Protein AF-A0AAV8D0C8-F1 (afdb_monomer)

InterPro domains:
  IPR000719 Protein kinase domain [PS50011] (266-323)
  IPR001245 Serine-threonine/tyrosine-protein kinase, catalytic domain [PF07714] (269-322)
  IPR004146 DC1 [PF03107] (9-53)
  IPR004146 DC1 [PF03107] (63-105)
  IPR004146 DC1 [PF03107] (116-159)
  IPR011009 Protein kinase-like domain superfamily [SSF56112] (248-322)
  IPR017441 Protein kinase, ATP binding site [PS00107] (272-293)
  IPR046349 C1-like domain superfamily [SSF57889] (30-117)
  IPR046349 C1-like domain superfamily [SSF57889] (91-169)

pLDDT: mean 76.16, std 19.99, range [25.67, 97.69]

Secondary structure (DSSP, 8-state):
--SEEEETTEEEEEEEEEEEEEEEEE-TTT--EEEEEEEEETTTTEEE-GGGTT--SEEEETTEEEEEEEEE---SS-B-TTT-PBP-S-EEEETTTTEEE-TGGGGS-SEEEETTEEEEEEEEEE-S----TTT----S--EEEEESSSS-EEEGGGSS-SS-------------------------SHHHHHHHHHHHHHHHHHHHHHHHHHHHHHHHHHHHHHHHHHHHHHHHHHHHTTS------------HHHHHHHTTTT-GGGEEEEETTEEEEEEEETTEEEEEEEEPTTSTTHHHHHHHHHHHHTT---TTS--

Mean predicted aligned error: 19.67 Å

Nearest PDB structures (foldseek):
  6bfn-assembly1_A  TM=8.913E-01  e=1.606E-03  Homo sapiens
  6bfn-assembly2_B  TM=9.177E-01  e=2.123E-03  Homo sapiens
  6ruu-assembly1_A  TM=7.903E-01  e=3.079E-02  Homo sapiens
  6j5w-assembly1_B  TM=7.691E-01  e=7.104E-02  Arabidopsis thaliana
  6j5u-assembly1_B  TM=6.180E-01  e=9.924E-02  Arabidopsis thaliana

Foldseek 3Di:
DDQWAQAPVHNPDIWGWFFDPVQWDAAQAQRDIDGTIWTADPVVRHTHHPVRRPQHQWDQAPQHNPDIWGKDFDPPDDAALAQRHDGDTIWTADPVVRHTHRSVSRVDDQWDAAPVHNPFIWGWDFDPDQQAPQPRDRDPGRIWTHGPVDRHTHRPVRRDDDDDDDPPPPPPDDDDDDDDDDDDDDDDPVVVVVVVVVVVVVVVVVVVVVVVVVVVVVVVVVVVVVVVVVVVVVVVVVVVVVDDDDDDPDDDDDDPVQVCQFQVNVDPVQFPDDDLFFTWGFGQHPNDTDIDTDGDPPSPQNPVVVVVVCVVVVPDDDPPDDD

Sequence (323 aa):
MATSVTHCSHPTHELVWTNSPSGRYICDLCKTRGSGLHYRCHACDFDLHEHCAEFPEKISFFAHPWHDLHLKPDAGNLSCDLCMEPVKGFYYRCVPCNFDVHPHCTKIKQIVRTELHLEHSLCLLPSINNKCSACELFNGQFWLYRCGMCKVKLHIKCVGNIMPMEHSHDNITSSTNNNRSNHGRGVTGARVQEERDNAVKGVVLEEIKIIQGQLELLQKENKKLQDERDNAVKEAKGLLGSASRQSHVAFSEFLLLELQQATENFSNSHKIGEGGFGSVFKGFLHNTMVAIKILHPESLQGKQEFEQEVTILSRMRHQTLLN

Radius of gyration: 29.89 Å; Cα contacts (8 Å, |Δi|>4): 381; chains: 1; bounding box: 77×84×68 Å

Structure (mmCIF, N/CA/C/O backbone):
data_AF-A0AAV8D0C8-F1
#
_entry.id   AF-A0AAV8D0C8-F1
#
loop_
_atom_site.group_PDB
_atom_site.id
_atom_site.type_symbol
_atom_site.label_atom_id
_atom_site.label_alt_id
_atom_site.label_comp_id
_atom_site.label_asym_id
_atom_site.label_entity_id
_atom_site.label_seq_id
_atom_site.pdbx_PDB_ins_code
_atom_site.Cartn_x
_atom_site.Cartn_y
_atom_site.Cartn_z
_atom_site.occupancy
_atom_site.B_iso_or_equiv
_atom_site.auth_seq_id
_atom_site.auth_comp_id
_atom_site.auth_asym_id
_atom_site.auth_atom_id
_atom_site.pdbx_PDB_model_num
ATOM 1 N N . MET A 1 1 ? 17.937 -19.387 -12.806 1.00 55.06 1 MET A N 1
ATOM 2 C CA . MET A 1 1 ? 17.347 -18.035 -12.711 1.00 55.06 1 MET A CA 1
ATOM 3 C C . MET A 1 1 ? 16.901 -17.635 -14.104 1.00 55.06 1 MET A C 1
ATOM 5 O O . MET A 1 1 ? 17.581 -18.023 -15.049 1.00 55.06 1 MET A O 1
ATOM 9 N N . ALA A 1 2 ? 15.750 -16.976 -14.239 1.00 68.94 2 ALA A N 1
ATOM 10 C CA . ALA A 1 2 ? 15.266 -16.533 -15.543 1.00 68.94 2 ALA A CA 1
ATOM 11 C C . ALA A 1 2 ? 16.240 -15.494 -16.120 1.00 68.94 2 ALA A C 1
ATOM 13 O O . ALA A 1 2 ? 16.675 -14.594 -15.409 1.00 68.94 2 ALA A O 1
ATOM 14 N N . THR A 1 3 ? 16.626 -15.650 -17.383 1.00 87.94 3 THR A N 1
ATOM 15 C CA . THR A 1 3 ? 17.527 -14.714 -18.077 1.00 87.94 3 THR A CA 1
ATOM 16 C C . THR A 1 3 ? 16.774 -13.526 -18.670 1.00 87.94 3 THR A C 1
ATOM 18 O O . THR A 1 3 ? 17.395 -12.586 -19.165 1.00 87.94 3 THR A O 1
ATOM 21 N N . SER A 1 4 ? 15.445 -13.559 -18.618 1.00 92.81 4 SER A N 1
ATOM 22 C CA . SER A 1 4 ? 14.559 -12.546 -19.169 1.00 92.81 4 SER A CA 1
ATOM 23 C C . SER A 1 4 ? 13.174 -12.586 -18.510 1.00 92.81 4 SER A C 1
ATOM 25 O O . SER A 1 4 ? 12.807 -13.579 -17.875 1.00 92.81 4 SER A O 1
ATOM 27 N N . VAL A 1 5 ? 12.419 -11.488 -18.613 1.00 95.50 5 VAL A N 1
ATOM 28 C CA . VAL A 1 5 ? 11.073 -11.344 -18.038 1.00 95.50 5 VAL A CA 1
ATOM 29 C C . VAL A 1 5 ? 10.204 -10.413 -18.884 1.00 95.50 5 VAL A C 1
ATOM 31 O O . VAL A 1 5 ? 10.671 -9.395 -19.387 1.00 95.50 5 VAL A O 1
ATOM 34 N N . THR A 1 6 ? 8.914 -10.725 -19.010 1.00 94.31 6 THR A N 1
ATOM 35 C CA . THR A 1 6 ? 7.903 -9.770 -19.493 1.00 94.31 6 THR A CA 1
ATOM 36 C C . THR A 1 6 ? 7.193 -9.170 -18.286 1.00 94.31 6 THR A C 1
ATOM 38 O O . THR A 1 6 ? 6.723 -9.911 -17.424 1.00 94.31 6 THR A O 1
ATOM 41 N N . HIS A 1 7 ? 7.118 -7.841 -18.204 1.00 95.38 7 HIS A N 1
ATOM 42 C CA . HIS A 1 7 ? 6.581 -7.147 -17.034 1.00 95.38 7 HIS A CA 1
ATOM 43 C C . HIS A 1 7 ? 5.355 -6.295 -17.393 1.00 95.38 7 HIS A C 1
ATOM 45 O O . HIS A 1 7 ? 5.315 -5.674 -18.450 1.00 95.38 7 HIS A O 1
ATOM 51 N N . CYS A 1 8 ? 4.361 -6.212 -16.502 1.00 94.00 8 CYS A N 1
ATOM 52 C CA . CYS A 1 8 ? 3.101 -5.498 -16.765 1.00 94.00 8 CYS A CA 1
ATOM 53 C C . CYS A 1 8 ? 3.276 -3.986 -17.011 1.00 94.00 8 CYS A C 1
ATOM 55 O O . CYS A 1 8 ? 2.489 -3.379 -17.729 1.00 94.00 8 CYS A O 1
ATOM 57 N N . SER A 1 9 ? 4.338 -3.380 -16.470 1.00 93.81 9 SER A N 1
ATOM 58 C CA . SER A 1 9 ? 4.698 -1.980 -16.742 1.00 93.81 9 SER A CA 1
ATOM 59 C C . SER A 1 9 ? 5.338 -1.764 -18.118 1.00 93.81 9 SER A C 1
ATOM 61 O O . SER A 1 9 ? 5.504 -0.622 -18.537 1.00 93.81 9 SER A O 1
ATOM 63 N N . HIS A 1 10 ? 5.763 -2.840 -18.782 1.00 94.62 10 HIS A N 1
ATOM 64 C CA . HIS A 1 10 ? 6.419 -2.822 -20.085 1.00 94.62 10 HIS A CA 1
ATOM 65 C C . HIS A 1 10 ? 6.058 -4.095 -20.881 1.00 94.62 10 HIS A C 1
ATOM 67 O O . HIS A 1 10 ? 6.906 -4.961 -21.088 1.00 94.62 10 HIS A O 1
ATOM 73 N N . PRO A 1 11 ? 4.786 -4.254 -21.298 1.00 93.88 11 PRO A N 1
ATOM 74 C CA . PRO A 1 11 ? 4.281 -5.528 -21.817 1.00 93.88 11 PRO A CA 1
ATOM 75 C C . PRO A 1 11 ? 4.695 -5.815 -23.267 1.00 93.88 11 PRO A C 1
ATOM 77 O O . PRO A 1 11 ? 4.529 -6.934 -23.741 1.00 93.88 11 PRO A O 1
ATOM 80 N N . THR A 1 12 ? 5.188 -4.810 -23.998 1.00 95.00 12 THR A N 1
ATOM 81 C CA . THR A 1 12 ? 5.479 -4.918 -25.437 1.00 95.00 12 THR A CA 1
ATOM 82 C C . THR A 1 12 ? 6.809 -5.594 -25.735 1.00 95.00 12 THR A C 1
ATOM 84 O O . THR A 1 12 ? 6.977 -6.135 -26.825 1.00 95.00 12 THR A O 1
ATOM 87 N N . HIS A 1 13 ? 7.758 -5.544 -24.799 1.00 93.81 13 HIS A N 1
ATOM 88 C CA . HIS A 1 13 ? 9.080 -6.125 -24.976 1.00 93.81 13 HIS A CA 1
ATOM 89 C C . HIS A 1 13 ? 9.505 -6.895 -23.738 1.00 93.81 13 HIS A C 1
ATOM 91 O O . HIS A 1 13 ? 9.225 -6.518 -22.602 1.00 93.81 13 HIS A O 1
ATOM 97 N N . GLU A 1 14 ? 10.253 -7.956 -23.990 1.00 95.31 14 GLU A N 1
ATOM 98 C CA . GLU A 1 14 ? 10.911 -8.724 -22.956 1.00 95.31 14 GLU A CA 1
ATOM 99 C C . GLU A 1 14 ? 12.148 -7.970 -22.439 1.00 95.31 14 GLU A C 1
ATOM 101 O O . GLU A 1 14 ? 12.958 -7.453 -23.215 1.00 95.31 14 GLU A O 1
ATOM 106 N N . LEU A 1 15 ? 12.298 -7.892 -21.117 1.00 96.69 15 LEU A N 1
ATOM 107 C CA . LEU A 1 15 ? 13.476 -7.331 -20.474 1.00 96.69 15 LEU A CA 1
ATOM 108 C C . LEU A 1 15 ? 14.498 -8.441 -20.244 1.00 96.69 15 LEU A C 1
ATOM 110 O O . LEU A 1 15 ? 14.167 -9.497 -19.708 1.00 96.69 15 LEU A O 1
ATOM 114 N N . VAL A 1 16 ? 15.753 -8.184 -20.592 1.00 96.56 16 VAL A N 1
ATOM 115 C CA . VAL A 1 16 ? 16.846 -9.154 -20.464 1.00 96.56 16 VAL A CA 1
ATOM 116 C C . VAL A 1 16 ? 17.666 -8.837 -19.221 1.00 96.56 16 VAL A C 1
ATOM 118 O O . VAL A 1 16 ? 17.938 -7.672 -18.930 1.00 96.56 16 VAL A O 1
ATOM 121 N N . TRP A 1 17 ? 18.076 -9.870 -18.490 1.00 96.62 17 TRP A N 1
ATOM 122 C CA . TRP A 1 17 ? 18.990 -9.734 -17.362 1.00 96.62 17 TRP A CA 1
ATOM 123 C C . TRP A 1 17 ? 20.376 -9.296 -17.848 1.00 96.62 17 TRP A C 1
ATOM 125 O O . TRP A 1 17 ? 21.019 -9.993 -18.634 1.00 96.62 17 TRP A O 1
ATOM 135 N N . THR A 1 18 ? 20.843 -8.137 -17.395 1.00 93.88 18 THR A N 1
ATOM 136 C CA . THR A 1 18 ? 22.095 -7.520 -17.843 1.00 93.88 18 THR A CA 1
ATOM 137 C C . THR A 1 18 ? 22.845 -6.857 -16.691 1.00 93.88 18 THR A C 1
ATOM 139 O O . THR A 1 18 ? 22.319 -6.701 -15.591 1.00 93.88 18 THR A O 1
ATOM 142 N N . ASN A 1 19 ? 24.089 -6.450 -16.942 1.00 92.81 19 ASN A N 1
ATOM 143 C CA . ASN A 1 19 ? 24.909 -5.678 -16.015 1.00 92.81 19 ASN A CA 1
ATOM 144 C C . ASN A 1 19 ? 25.194 -4.292 -16.603 1.00 92.81 19 ASN A C 1
ATOM 146 O O . ASN A 1 19 ? 25.674 -4.190 -17.733 1.00 92.81 19 ASN A O 1
ATOM 150 N N . SER A 1 20 ? 24.928 -3.227 -15.844 1.00 82.62 20 SER A N 1
ATOM 151 C CA . SER A 1 20 ? 25.195 -1.863 -16.316 1.00 82.62 20 SER A CA 1
ATOM 152 C C . SER A 1 20 ? 26.709 -1.614 -16.428 1.00 82.62 20 SER A C 1
ATOM 154 O O . SER A 1 20 ? 27.411 -1.779 -15.426 1.00 82.62 20 SER A O 1
ATOM 156 N N . PRO A 1 21 ? 27.237 -1.145 -17.578 1.00 79.44 21 PRO A N 1
ATOM 157 C CA . PRO A 1 21 ? 28.663 -0.834 -17.731 1.00 79.44 21 PRO A CA 1
ATOM 158 C C . PRO A 1 21 ? 29.157 0.252 -16.767 1.00 79.44 21 PRO A C 1
ATOM 160 O O . PRO A 1 21 ? 30.306 0.235 -16.339 1.00 79.44 21 PRO A O 1
ATOM 163 N N . SER A 1 22 ? 28.281 1.193 -16.398 1.00 81.88 22 SER A N 1
ATOM 164 C CA . SER A 1 22 ? 28.572 2.257 -15.427 1.00 81.88 22 SER A CA 1
ATOM 165 C C . SER A 1 22 ? 28.446 1.788 -13.970 1.00 81.88 22 SER A C 1
ATOM 167 O O . SER A 1 22 ? 28.685 2.558 -13.037 1.00 81.88 22 SER A O 1
ATOM 169 N N . GLY A 1 23 ? 27.998 0.545 -13.759 1.00 85.75 23 GLY A N 1
ATOM 170 C CA . GLY A 1 23 ? 27.673 -0.029 -12.459 1.00 85.75 23 GLY A CA 1
ATOM 171 C C . GLY A 1 23 ? 26.429 0.566 -11.796 1.00 85.75 23 GLY A C 1
ATOM 172 O O . GLY A 1 23 ? 26.104 0.159 -10.682 1.00 85.75 23 GLY A O 1
ATOM 173 N N . ARG A 1 24 ? 25.732 1.521 -12.430 1.00 93.12 24 ARG A N 1
ATOM 174 C CA . ARG A 1 24 ? 24.592 2.267 -11.866 1.00 93.12 24 ARG A CA 1
ATOM 175 C C . ARG A 1 24 ? 23.469 2.401 -12.905 1.00 93.12 24 ARG A C 1
ATOM 177 O O . ARG A 1 24 ? 23.742 2.534 -14.094 1.00 93.12 24 ARG A O 1
ATOM 184 N N . TYR A 1 25 ? 22.221 2.386 -12.451 1.00 94.62 25 TYR A N 1
ATOM 185 C CA . TYR A 1 25 ? 21.022 2.628 -13.272 1.00 94.62 25 TYR A CA 1
ATOM 186 C C . TYR A 1 25 ? 19.905 3.232 -12.407 1.00 94.62 25 TYR A C 1
ATOM 188 O O . TYR A 1 25 ? 20.034 3.288 -11.178 1.00 94.62 25 TYR A O 1
ATOM 196 N N . ILE A 1 26 ? 18.825 3.703 -13.030 1.00 95.94 26 ILE A N 1
ATOM 197 C CA . ILE A 1 26 ? 17.605 4.141 -12.340 1.00 95.94 26 ILE A CA 1
ATOM 198 C C . ILE A 1 26 ? 16.489 3.189 -12.743 1.00 95.94 26 ILE A C 1
ATOM 200 O O . ILE A 1 26 ? 16.252 3.000 -13.924 1.00 95.94 26 ILE A O 1
ATOM 204 N N . CYS A 1 27 ? 15.808 2.593 -11.771 1.00 96.62 27 CYS A N 1
ATOM 205 C CA . CYS A 1 27 ? 14.679 1.720 -12.065 1.00 96.62 27 CYS A CA 1
ATOM 206 C C . CYS A 1 27 ? 13.462 2.536 -12.496 1.00 96.62 27 CYS A C 1
ATOM 208 O O . CYS A 1 27 ? 13.049 3.457 -11.791 1.00 96.62 27 CYS A O 1
ATOM 210 N N . ASP A 1 28 ? 12.829 2.162 -13.599 1.00 96.19 28 ASP A N 1
ATOM 211 C CA . ASP A 1 28 ? 11.663 2.856 -14.127 1.00 96.19 28 ASP A CA 1
ATOM 212 C C . ASP A 1 28 ? 10.387 2.627 -13.329 1.00 96.19 28 ASP A C 1
ATOM 214 O O . ASP A 1 28 ? 9.495 3.477 -13.355 1.00 96.19 28 ASP A O 1
ATOM 218 N N . LEU A 1 29 ? 10.317 1.532 -12.571 1.00 95.81 29 LEU A N 1
ATOM 219 C CA . LEU A 1 29 ? 9.165 1.228 -11.731 1.00 95.81 29 LEU A CA 1
ATOM 220 C C . LEU A 1 29 ? 9.132 2.085 -10.467 1.00 95.81 29 LEU A C 1
ATOM 222 O O . LEU A 1 29 ? 8.130 2.738 -10.212 1.00 95.81 29 LEU A O 1
ATOM 226 N N . CYS A 1 30 ? 10.212 2.113 -9.685 1.00 94.81 30 CYS A N 1
ATOM 227 C CA . CYS A 1 30 ? 10.239 2.811 -8.389 1.00 94.81 30 CYS A CA 1
ATOM 228 C C . CYS A 1 30 ? 11.065 4.104 -8.378 1.00 94.81 30 CYS A C 1
ATOM 230 O O . CYS A 1 30 ? 11.142 4.769 -7.346 1.00 94.81 30 CYS A O 1
ATOM 232 N N . LYS A 1 31 ? 11.725 4.446 -9.493 1.00 94.75 31 LYS A N 1
ATOM 233 C CA . LYS A 1 31 ? 12.553 5.654 -9.672 1.00 94.75 31 LYS A CA 1
ATOM 234 C C . LYS A 1 31 ? 13.673 5.815 -8.641 1.00 94.75 31 LYS A C 1
ATOM 236 O O . LYS A 1 31 ? 14.168 6.919 -8.416 1.00 94.75 31 LYS A O 1
ATOM 241 N N . THR A 1 32 ? 14.115 4.712 -8.038 1.00 94.38 32 THR A N 1
ATOM 242 C CA . THR A 1 32 ? 15.287 4.682 -7.160 1.00 94.38 32 THR A CA 1
ATOM 243 C C . THR A 1 32 ? 16.510 4.154 -7.903 1.00 94.38 32 THR A C 1
ATOM 245 O O . THR A 1 32 ? 16.413 3.468 -8.926 1.00 94.38 32 THR A O 1
ATOM 248 N N . ARG A 1 33 ? 17.690 4.504 -7.385 1.00 95.94 33 ARG A N 1
ATOM 249 C CA . ARG A 1 33 ? 18.971 4.081 -7.946 1.00 95.94 33 ARG A CA 1
ATOM 250 C C . ARG A 1 33 ? 19.193 2.589 -7.707 1.00 95.94 33 ARG A C 1
ATOM 252 O O . ARG A 1 33 ? 19.000 2.105 -6.597 1.00 95.94 33 ARG A O 1
ATOM 259 N N . GLY A 1 34 ? 19.623 1.877 -8.739 1.00 93.81 34 GLY A N 1
ATOM 260 C CA . GLY A 1 34 ? 20.146 0.518 -8.652 1.00 93.81 34 GLY A CA 1
ATOM 261 C C . GLY A 1 34 ? 21.633 0.459 -8.993 1.00 93.81 34 GLY A C 1
ATOM 262 O O . GLY A 1 34 ? 22.216 1.425 -9.505 1.00 93.81 34 GLY A O 1
ATOM 263 N N . SER A 1 35 ? 22.248 -0.683 -8.705 1.00 92.94 35 SER A N 1
ATOM 264 C CA . SER A 1 35 ? 23.640 -0.970 -9.042 1.00 92.94 35 SER A CA 1
ATOM 265 C C . SER A 1 35 ? 23.795 -2.352 -9.670 1.00 92.94 35 SER A C 1
ATOM 267 O O . SER A 1 35 ? 23.095 -3.295 -9.312 1.00 92.94 35 SER A O 1
ATOM 269 N N . GLY A 1 36 ? 24.728 -2.462 -10.615 1.00 92.19 36 GLY A N 1
ATOM 270 C CA . GLY A 1 36 ? 25.102 -3.724 -11.249 1.00 92.19 36 GLY A CA 1
ATOM 271 C C . GLY A 1 36 ? 23.985 -4.385 -12.065 1.00 92.19 36 GLY A C 1
ATOM 272 O O . GLY A 1 36 ? 23.548 -3.848 -13.091 1.00 92.19 36 GLY A O 1
ATOM 273 N N . LEU A 1 37 ? 23.579 -5.579 -11.623 1.00 94.75 37 LEU A N 1
ATOM 274 C CA . LEU A 1 37 ? 22.662 -6.466 -12.335 1.00 94.75 37 LEU A CA 1
ATOM 275 C C . LEU A 1 37 ? 21.202 -6.001 -12.245 1.00 94.75 37 LEU A C 1
ATOM 277 O O . LEU A 1 37 ? 20.740 -5.559 -11.190 1.00 94.75 37 LEU A O 1
ATOM 281 N N . HIS A 1 38 ? 20.492 -6.085 -13.368 1.00 96.25 38 HIS A N 1
ATOM 282 C CA . HIS A 1 38 ? 19.109 -5.631 -13.509 1.00 96.25 38 HIS A CA 1
ATOM 283 C C . HIS A 1 38 ? 18.454 -6.185 -14.772 1.00 96.25 38 HIS A C 1
ATOM 285 O O . HIS A 1 38 ? 19.127 -6.730 -15.646 1.00 96.25 38 HIS A O 1
ATOM 291 N N . TYR A 1 39 ? 17.140 -6.015 -14.888 1.00 97.12 39 TYR A N 1
ATOM 292 C CA . TYR A 1 39 ? 16.418 -6.283 -16.126 1.00 97.12 39 TYR A CA 1
ATOM 293 C C . TYR A 1 39 ? 16.388 -5.028 -16.991 1.00 97.12 39 TYR A C 1
ATOM 295 O O . TYR A 1 39 ? 16.025 -3.962 -16.502 1.00 97.12 39 TYR A O 1
ATOM 303 N N . ARG A 1 40 ? 16.729 -5.161 -18.274 1.00 96.19 40 ARG A N 1
ATOM 304 C CA . ARG A 1 40 ? 16.776 -4.046 -19.224 1.00 96.19 40 ARG A CA 1
ATOM 305 C C . ARG A 1 40 ? 16.107 -4.387 -20.543 1.00 96.19 40 ARG A C 1
ATOM 307 O O . ARG A 1 40 ? 16.412 -5.406 -21.167 1.00 96.19 40 ARG A O 1
ATOM 314 N N . CYS A 1 41 ? 15.263 -3.483 -21.017 1.00 96.69 41 CYS A N 1
ATOM 315 C CA . CYS A 1 41 ? 14.841 -3.435 -22.409 1.00 96.69 41 CYS A CA 1
ATOM 316 C C . CYS A 1 41 ? 15.748 -2.466 -23.176 1.00 96.69 41 CYS A C 1
ATOM 318 O O . CYS A 1 41 ? 15.700 -1.255 -22.971 1.00 96.69 41 CYS A O 1
ATOM 320 N N . HIS A 1 42 ? 16.562 -2.991 -24.093 1.00 92.69 42 HIS A N 1
ATOM 321 C CA . HIS A 1 42 ? 17.483 -2.173 -24.890 1.00 92.69 42 HIS A CA 1
ATOM 322 C C . HIS A 1 42 ? 16.761 -1.308 -25.934 1.00 92.69 42 HIS A C 1
ATOM 324 O O . HIS A 1 42 ? 17.267 -0.251 -26.294 1.00 92.69 42 HIS A O 1
ATOM 330 N N . ALA A 1 43 ? 15.586 -1.737 -26.407 1.00 94.69 43 ALA A N 1
ATOM 331 C CA . ALA A 1 43 ? 14.815 -1.012 -27.416 1.00 94.69 43 ALA A CA 1
ATOM 332 C C . ALA A 1 43 ? 14.137 0.251 -26.860 1.00 94.69 43 ALA A C 1
ATOM 334 O O . ALA A 1 43 ? 13.969 1.226 -27.586 1.00 94.69 43 ALA A O 1
ATOM 335 N N . CYS A 1 44 ? 13.747 0.231 -25.582 1.00 95.56 44 CYS A N 1
ATOM 336 C CA . CYS A 1 44 ? 12.995 1.315 -24.949 1.00 95.56 44 CYS A CA 1
ATOM 337 C C . CYS A 1 44 ? 13.769 2.063 -23.863 1.00 95.56 44 CYS A C 1
ATOM 339 O O . CYS A 1 44 ? 13.201 2.981 -23.284 1.00 95.56 44 CYS A O 1
ATOM 341 N N . ASP A 1 45 ? 15.019 1.668 -23.591 1.00 93.88 45 ASP A N 1
ATOM 342 C CA . ASP A 1 45 ? 15.823 2.182 -22.474 1.00 93.88 45 ASP A CA 1
ATOM 343 C C . ASP A 1 45 ? 15.059 2.104 -21.142 1.00 93.88 45 ASP A C 1
ATOM 345 O O . ASP A 1 45 ? 14.884 3.095 -20.443 1.00 93.88 45 ASP A O 1
ATOM 349 N N . PHE A 1 46 ? 14.524 0.912 -20.851 1.00 95.62 46 PHE A N 1
ATOM 350 C CA . PHE A 1 46 ? 13.677 0.669 -19.684 1.00 95.62 46 PHE A CA 1
ATOM 351 C C . PHE A 1 46 ? 14.355 -0.318 -18.737 1.00 95.62 46 PHE A C 1
ATOM 353 O O . PHE A 1 46 ? 14.593 -1.469 -19.121 1.00 95.62 46 PHE A O 1
ATOM 360 N N . ASP A 1 47 ? 14.630 0.114 -17.509 1.00 96.56 47 ASP A N 1
ATOM 361 C CA . ASP A 1 47 ? 15.377 -0.652 -16.512 1.00 96.56 47 ASP A CA 1
ATOM 362 C C . ASP A 1 47 ? 14.505 -1.004 -15.299 1.00 96.56 47 ASP A C 1
ATOM 364 O O . ASP A 1 47 ? 13.788 -0.166 -14.754 1.00 96.56 47 ASP A O 1
ATOM 368 N N . LEU A 1 48 ? 14.606 -2.236 -14.800 1.00 96.81 48 LEU A N 1
ATOM 369 C CA . LEU A 1 48 ? 13.944 -2.686 -13.575 1.00 96.81 48 LEU A CA 1
ATOM 370 C C . LEU A 1 48 ? 14.934 -3.351 -12.625 1.00 96.81 48 LEU A C 1
ATOM 372 O O . LEU A 1 48 ? 15.716 -4.213 -13.026 1.00 96.81 48 LEU A O 1
ATOM 376 N N . HIS A 1 49 ? 14.828 -3.030 -11.330 1.00 96.69 49 HIS A N 1
ATOM 377 C CA . HIS A 1 49 ? 15.422 -3.886 -10.299 1.00 96.69 49 HIS A CA 1
ATOM 378 C C . HIS A 1 49 ? 14.851 -5.300 -10.390 1.00 96.69 49 HIS A C 1
ATOM 380 O O . HIS A 1 49 ? 13.684 -5.476 -10.742 1.00 96.69 49 HIS A O 1
ATOM 386 N N . GLU A 1 50 ? 15.633 -6.285 -9.949 1.00 95.06 50 GLU A N 1
ATOM 387 C CA . GLU A 1 50 ? 15.184 -7.676 -9.824 1.00 95.06 50 GLU A CA 1
ATOM 388 C C . GLU A 1 50 ? 13.865 -7.779 -9.044 1.00 95.06 50 GLU A C 1
ATOM 390 O O . GLU A 1 50 ? 12.867 -8.256 -9.572 1.00 95.06 50 GLU A O 1
ATOM 395 N N . HIS A 1 51 ? 13.810 -7.193 -7.843 1.00 93.69 51 HIS A N 1
ATOM 396 C CA . HIS A 1 51 ? 12.602 -7.192 -7.011 1.00 93.69 51 HIS A CA 1
ATOM 397 C C . HIS A 1 51 ? 11.448 -6.360 -7.594 1.00 93.69 51 HIS A C 1
ATOM 399 O O . HIS A 1 51 ? 10.299 -6.518 -7.190 1.00 93.69 51 HIS A O 1
ATOM 405 N N . CYS A 1 52 ? 11.732 -5.413 -8.498 1.00 96.56 52 CY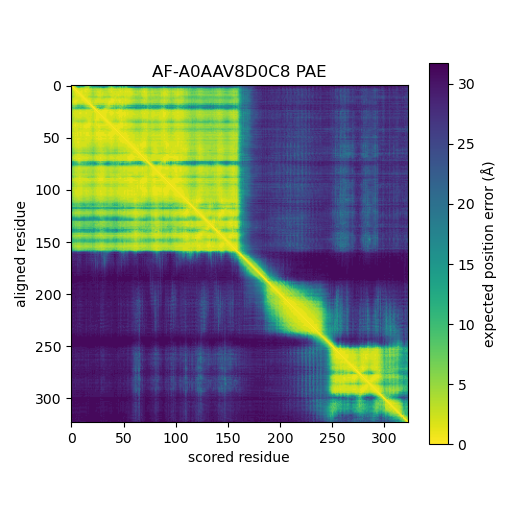S A N 1
ATOM 406 C CA . CYS A 1 52 ? 10.695 -4.600 -9.133 1.00 96.56 52 CYS A CA 1
ATOM 407 C C . CYS A 1 52 ? 9.984 -5.381 -10.236 1.00 96.56 52 CYS A C 1
ATOM 409 O O . CYS A 1 52 ? 8.811 -5.125 -10.479 1.00 96.56 52 CYS A O 1
ATOM 411 N N . ALA A 1 53 ? 10.661 -6.352 -10.853 1.00 95.50 53 ALA A N 1
ATOM 412 C CA . ALA A 1 53 ? 10.073 -7.227 -11.861 1.00 95.50 53 ALA A CA 1
ATOM 413 C C . ALA A 1 53 ? 9.054 -8.231 -11.281 1.00 95.50 53 ALA A C 1
ATOM 415 O O . ALA A 1 53 ? 8.332 -8.874 -12.036 1.00 95.50 53 ALA A O 1
ATOM 416 N N . GLU A 1 54 ? 8.974 -8.368 -9.953 1.00 94.75 54 GLU A N 1
ATOM 417 C CA . GLU A 1 54 ? 8.037 -9.272 -9.272 1.00 94.75 54 GLU A CA 1
ATOM 418 C C . GLU A 1 54 ? 6.661 -8.648 -8.991 1.00 94.75 54 GLU A C 1
ATOM 420 O O . GLU A 1 54 ? 5.776 -9.328 -8.465 1.00 94.75 54 GLU A O 1
ATOM 425 N N . PHE A 1 55 ? 6.471 -7.351 -9.249 1.00 96.31 55 PHE A N 1
ATOM 426 C CA . PHE A 1 55 ? 5.197 -6.688 -8.975 1.00 96.31 55 PHE A CA 1
ATOM 427 C C . PHE A 1 55 ? 4.166 -7.025 -10.066 1.00 96.31 55 PHE A C 1
ATOM 429 O O . PHE A 1 55 ? 4.373 -6.684 -11.229 1.00 96.31 55 PHE A O 1
ATOM 436 N N . PRO A 1 56 ? 3.045 -7.689 -9.730 1.00 96.75 56 PRO A N 1
ATOM 437 C CA . PRO A 1 56 ? 2.026 -8.015 -10.721 1.00 96.75 56 PRO A CA 1
ATOM 438 C C . PRO A 1 56 ? 1.187 -6.783 -11.092 1.00 96.75 56 PRO A C 1
ATOM 440 O O . PRO A 1 56 ? 1.202 -5.757 -10.423 1.00 96.75 56 PRO A O 1
ATOM 443 N N . GLU A 1 57 ? 0.377 -6.893 -12.143 1.00 96.75 57 GLU A N 1
ATOM 444 C CA . GLU A 1 57 ? -0.539 -5.810 -12.532 1.00 96.75 57 GLU A CA 1
ATOM 445 C C . GLU A 1 57 ? -1.606 -5.533 -11.459 1.00 96.75 57 GLU A C 1
ATOM 447 O O . GLU A 1 57 ? -2.068 -4.403 -11.298 1.00 96.75 57 GLU A O 1
ATOM 452 N N . LYS A 1 58 ? -2.004 -6.577 -10.728 1.00 97.38 58 LYS A N 1
ATOM 453 C CA . LYS A 1 58 ? -3.128 -6.577 -9.797 1.00 97.38 58 LYS A CA 1
ATOM 454 C C . LYS A 1 58 ? -2.742 -7.283 -8.501 1.00 97.38 58 LYS A C 1
ATOM 456 O O . LYS A 1 58 ? -2.204 -8.390 -8.550 1.00 97.38 58 LYS A O 1
ATOM 461 N N . ILE A 1 59 ? -3.051 -6.675 -7.357 1.00 95.62 59 ILE A N 1
ATOM 462 C CA . ILE A 1 59 ? -2.804 -7.256 -6.029 1.00 95.62 59 ILE A CA 1
ATOM 463 C C . ILE A 1 59 ? -4.017 -7.123 -5.110 1.00 95.62 59 ILE A C 1
ATOM 465 O O . ILE A 1 59 ? -4.749 -6.140 -5.173 1.00 95.62 59 ILE A O 1
ATOM 469 N N . SER A 1 60 ? -4.145 -8.077 -4.191 1.00 90.25 60 SER A N 1
ATOM 470 C CA . SER A 1 60 ? -4.904 -7.908 -2.951 1.00 90.25 60 SER A CA 1
ATOM 471 C C . SER A 1 60 ? -3.935 -7.504 -1.838 1.00 90.25 60 SER A C 1
ATOM 473 O O . SER A 1 60 ? -2.826 -8.041 -1.752 1.00 90.25 60 SER A O 1
ATOM 475 N N . PHE A 1 61 ? -4.317 -6.535 -1.006 1.00 87.12 61 PHE A N 1
ATOM 476 C CA . PHE A 1 61 ? -3.439 -5.953 0.006 1.00 87.12 61 PHE A CA 1
ATOM 477 C C . PHE A 1 61 ? -4.153 -5.832 1.355 1.00 87.12 61 PHE A C 1
ATOM 479 O O . PHE A 1 61 ? -5.246 -5.288 1.435 1.00 87.12 61 PHE A O 1
ATOM 486 N N . PHE A 1 62 ? -3.532 -6.304 2.442 1.00 82.69 62 PHE A N 1
ATOM 487 C CA . PHE A 1 62 ? -4.199 -6.425 3.750 1.00 82.69 62 PHE A CA 1
ATOM 488 C C . PHE A 1 62 ? -4.687 -5.088 4.330 1.00 82.69 62 PHE A C 1
ATOM 490 O O . PHE A 1 62 ? -5.655 -5.066 5.083 1.00 82.69 62 PHE A O 1
ATOM 497 N N . ALA A 1 63 ? -4.013 -3.977 4.011 1.00 78.56 63 ALA A N 1
ATOM 498 C CA . ALA A 1 63 ? -4.406 -2.651 4.488 1.00 78.56 63 ALA A CA 1
ATOM 499 C C . ALA A 1 63 ? -5.547 -2.048 3.642 1.00 78.56 63 ALA A C 1
ATOM 501 O O . ALA A 1 63 ? -6.090 -1.000 3.985 1.00 78.56 63 ALA A O 1
ATOM 502 N N . HIS A 1 64 ? -5.910 -2.718 2.544 1.00 84.06 64 HIS A N 1
ATOM 503 C CA . HIS A 1 64 ? -7.015 -2.374 1.661 1.00 84.06 64 HIS A CA 1
ATOM 504 C C . HIS A 1 64 ? -7.688 -3.648 1.092 1.00 84.06 64 HIS A C 1
ATOM 506 O O . HIS A 1 64 ? -7.608 -3.900 -0.107 1.00 84.06 64 HIS A O 1
ATOM 512 N N . PRO A 1 65 ? -8.323 -4.496 1.928 1.00 82.88 65 PRO A N 1
ATOM 513 C CA . PRO A 1 65 ? -8.742 -5.843 1.522 1.00 82.88 65 PRO A CA 1
ATOM 514 C C . PRO A 1 65 ? -10.055 -5.882 0.722 1.00 82.88 65 PRO A C 1
ATOM 516 O O . PRO A 1 65 ? -10.409 -6.926 0.183 1.00 82.88 65 PRO A O 1
ATOM 519 N N . TRP A 1 66 ? -10.801 -4.775 0.670 1.00 81.81 66 TRP A N 1
ATOM 520 C CA . TRP A 1 66 ? -12.127 -4.721 0.039 1.00 81.81 66 TRP A CA 1
ATOM 521 C C . TRP A 1 66 ? -12.073 -4.635 -1.485 1.00 81.81 66 TRP A C 1
ATOM 523 O O . TRP A 1 66 ? -13.032 -5.016 -2.152 1.00 81.81 66 TRP A O 1
ATOM 533 N N . HIS A 1 67 ? -10.966 -4.132 -2.029 1.00 87.88 67 HIS A N 1
ATOM 534 C CA . HIS A 1 67 ? -10.776 -3.964 -3.459 1.00 87.88 67 HIS A CA 1
ATOM 535 C C . HIS A 1 67 ? -9.355 -4.333 -3.848 1.00 87.88 67 HIS A C 1
ATOM 537 O O . HIS A 1 67 ? -8.401 -4.102 -3.105 1.00 87.88 67 HIS A O 1
ATOM 543 N N . ASP A 1 68 ? -9.216 -4.844 -5.061 1.00 94.31 68 ASP A N 1
ATOM 544 C CA . ASP A 1 68 ? -7.906 -5.062 -5.640 1.00 94.31 68 ASP A CA 1
ATOM 545 C C . ASP A 1 68 ? -7.264 -3.732 -6.048 1.00 94.31 68 ASP A C 1
ATOM 547 O O . ASP A 1 68 ? -7.928 -2.810 -6.535 1.00 94.31 68 ASP A O 1
ATOM 551 N N . LEU A 1 69 ? -5.947 -3.649 -5.882 1.00 97.19 69 LEU A N 1
ATOM 552 C CA . LEU A 1 69 ? -5.161 -2.517 -6.346 1.00 97.19 69 LEU A CA 1
ATOM 553 C C . LEU A 1 69 ? -4.550 -2.835 -7.705 1.00 97.19 69 LEU A C 1
ATOM 555 O O . LEU A 1 69 ? -4.041 -3.935 -7.926 1.00 97.19 69 LEU A O 1
ATOM 559 N N . HIS A 1 70 ? -4.551 -1.846 -8.593 1.00 97.56 70 HIS A N 1
ATOM 560 C CA . HIS A 1 70 ? -3.991 -1.970 -9.935 1.00 97.56 70 HIS A CA 1
ATOM 561 C C . HIS A 1 70 ? -2.745 -1.108 -10.083 1.00 97.56 70 HIS A C 1
ATOM 563 O O . HIS A 1 70 ? -2.759 0.062 -9.696 1.00 97.56 70 HIS A O 1
ATOM 569 N N . LEU A 1 71 ? -1.689 -1.668 -10.670 1.00 97.69 71 LEU A N 1
ATOM 570 C CA . LEU A 1 71 ? -0.462 -0.942 -10.965 1.00 97.69 71 LEU A CA 1
ATOM 571 C C . LEU A 1 71 ? -0.732 0.100 -12.060 1.00 97.69 71 LEU A C 1
ATOM 573 O O . LEU A 1 71 ? -1.307 -0.205 -13.109 1.00 97.69 71 LEU A O 1
ATOM 577 N N . LYS A 1 72 ? -0.331 1.343 -11.813 1.00 95.44 72 LYS A N 1
ATOM 578 C CA . LYS A 1 72 ? -0.489 2.484 -12.713 1.00 95.44 72 LYS A CA 1
ATOM 579 C C . LYS A 1 72 ? 0.843 3.218 -12.870 1.00 95.44 72 LYS A C 1
ATOM 581 O O . LYS A 1 72 ? 1.619 3.261 -11.913 1.00 95.44 72 LYS A O 1
ATOM 586 N N . PRO A 1 73 ? 1.132 3.761 -14.066 1.00 94.06 73 PRO A N 1
ATOM 587 C CA . PRO A 1 73 ? 2.270 4.649 -14.259 1.00 94.06 73 PRO A CA 1
ATOM 588 C C . PRO A 1 73 ? 2.044 5.964 -13.513 1.00 94.06 73 PRO A C 1
ATOM 590 O O . PRO A 1 73 ? 0.903 6.318 -13.222 1.00 94.06 73 PRO A O 1
ATOM 593 N N . ASP A 1 74 ? 3.133 6.680 -13.248 1.00 86.88 74 ASP A N 1
ATOM 594 C CA . ASP A 1 74 ? 3.130 7.969 -12.554 1.00 86.88 74 ASP A CA 1
ATOM 595 C C . ASP A 1 74 ? 2.104 8.945 -13.149 1.00 86.88 74 ASP A C 1
ATOM 597 O O . ASP A 1 74 ? 2.072 9.163 -14.363 1.00 86.88 74 ASP A O 1
ATOM 601 N N . ALA A 1 75 ? 1.281 9.540 -12.287 1.00 79.06 75 ALA A N 1
ATOM 602 C CA . ALA A 1 75 ? 0.306 10.565 -12.655 1.00 79.06 75 ALA A CA 1
ATOM 603 C C . ALA A 1 75 ? 0.680 11.964 -12.125 1.00 79.06 75 ALA A C 1
ATOM 605 O O . ALA A 1 75 ? -0.040 12.925 -12.395 1.00 79.06 75 ALA A O 1
ATOM 606 N N . GLY A 1 76 ? 1.805 12.091 -11.408 1.00 81.31 76 GLY A N 1
ATOM 607 C CA . GLY A 1 76 ? 2.282 13.328 -10.793 1.00 81.31 76 GLY A CA 1
ATOM 608 C C . GLY A 1 76 ? 1.494 13.746 -9.544 1.00 81.31 76 GLY A C 1
ATOM 609 O O . GLY A 1 76 ? 0.297 13.502 -9.427 1.00 81.31 76 GLY A O 1
ATOM 610 N N . ASN A 1 77 ? 2.174 14.414 -8.604 1.00 83.25 77 ASN A N 1
ATOM 611 C CA . ASN A 1 77 ? 1.591 15.002 -7.385 1.00 83.25 77 ASN A CA 1
ATOM 612 C C . ASN A 1 77 ? 0.756 14.039 -6.514 1.00 83.25 77 ASN A C 1
ATOM 614 O O . ASN A 1 77 ? -0.243 14.444 -5.922 1.00 83.25 77 ASN A O 1
ATOM 618 N N . LEU A 1 78 ? 1.178 12.778 -6.405 1.00 90.75 78 LEU A N 1
ATOM 619 C CA . LEU A 1 78 ? 0.559 11.793 -5.515 1.00 90.75 78 LEU A CA 1
ATOM 620 C C . LEU A 1 78 ? 1.446 11.514 -4.301 1.00 90.75 78 LEU A C 1
ATOM 622 O O . LEU A 1 78 ? 2.675 11.517 -4.396 1.00 90.75 78 LEU A O 1
ATOM 626 N N . SER A 1 79 ? 0.815 11.223 -3.169 1.00 91.75 79 SER A N 1
ATOM 627 C CA . SER A 1 79 ? 1.464 10.736 -1.951 1.00 91.75 79 SER A CA 1
ATOM 628 C C . SER A 1 79 ? 0.955 9.342 -1.620 1.00 91.75 79 SER A C 1
ATOM 630 O O . SER A 1 79 ? -0.221 9.054 -1.805 1.00 91.75 79 SER A O 1
ATOM 632 N N . CYS A 1 80 ? 1.832 8.485 -1.112 1.00 93.31 80 CYS A N 1
ATOM 633 C CA . CYS A 1 80 ? 1.457 7.145 -0.680 1.00 93.31 80 CYS A CA 1
ATOM 634 C C . CYS A 1 80 ? 0.684 7.187 0.645 1.00 93.31 80 CYS A C 1
ATOM 636 O O . CYS A 1 80 ? 1.198 7.703 1.636 1.00 93.31 80 CYS A O 1
ATOM 638 N N . ASP A 1 81 ? -0.486 6.556 0.707 1.00 90.62 81 ASP A N 1
ATOM 639 C CA . ASP A 1 81 ? -1.362 6.544 1.888 1.00 90.62 81 ASP A CA 1
ATOM 640 C C . ASP A 1 81 ? -0.781 5.780 3.087 1.00 90.62 81 ASP A C 1
ATOM 642 O O . ASP A 1 81 ? -1.235 5.938 4.220 1.00 90.62 81 ASP A O 1
ATOM 646 N N . LEU A 1 82 ? 0.238 4.941 2.868 1.00 89.88 82 LEU A N 1
ATOM 647 C CA . LEU A 1 82 ? 0.899 4.187 3.938 1.00 89.88 82 LEU A CA 1
ATOM 648 C C . LEU A 1 82 ? 2.049 4.960 4.574 1.00 89.88 82 LEU A C 1
ATOM 650 O O . LEU A 1 82 ? 2.160 5.003 5.801 1.00 89.88 82 LEU A O 1
ATOM 654 N N . CYS A 1 83 ? 2.950 5.509 3.759 1.00 89.94 83 CYS A N 1
ATOM 655 C CA . CYS A 1 83 ? 4.184 6.134 4.241 1.00 89.94 83 CYS A CA 1
ATOM 656 C C . CYS A 1 83 ? 4.170 7.665 4.184 1.00 89.94 83 CYS A C 1
ATOM 658 O O . CYS A 1 83 ? 5.060 8.269 4.772 1.00 89.94 83 CYS A O 1
ATOM 660 N N . MET A 1 84 ? 3.168 8.270 3.535 1.00 88.50 84 MET A N 1
ATOM 661 C CA . MET A 1 84 ? 3.011 9.711 3.288 1.00 88.50 84 MET A CA 1
ATOM 662 C C . MET A 1 84 ? 4.087 10.344 2.398 1.00 88.50 84 MET A C 1
ATOM 664 O O . MET A 1 84 ? 4.082 11.555 2.192 1.00 88.50 84 MET A O 1
ATOM 668 N N . GLU A 1 85 ? 4.994 9.545 1.839 1.00 88.81 85 GLU A N 1
ATOM 669 C CA . GLU A 1 85 ? 6.023 10.045 0.932 1.00 88.81 85 GLU A CA 1
ATOM 670 C C . GLU A 1 85 ? 5.475 10.199 -0.495 1.00 88.81 85 GLU A C 1
ATOM 672 O O . GLU A 1 85 ? 4.583 9.439 -0.901 1.00 88.81 85 GLU A O 1
ATOM 677 N N . PRO A 1 86 ? 6.025 11.133 -1.291 1.00 91.50 86 PRO A N 1
ATOM 678 C CA . PRO A 1 86 ? 5.650 11.289 -2.688 1.00 91.50 86 PRO A CA 1
ATOM 679 C C . PRO A 1 86 ? 5.823 9.991 -3.479 1.00 91.50 86 PRO A C 1
ATOM 681 O O . PRO A 1 86 ? 6.838 9.292 -3.373 1.00 91.50 86 PRO A O 1
ATOM 684 N N . VAL A 1 87 ? 4.843 9.677 -4.315 1.00 92.75 87 VAL A N 1
ATOM 685 C CA . VAL A 1 87 ? 4.957 8.630 -5.328 1.00 92.75 87 VAL A CA 1
ATOM 686 C C . VAL A 1 87 ? 5.863 9.125 -6.448 1.00 92.75 87 VAL A C 1
ATOM 688 O O . VAL A 1 87 ? 5.720 10.244 -6.931 1.00 92.75 87 VAL A O 1
ATOM 691 N N . LYS A 1 88 ? 6.826 8.284 -6.833 1.00 91.00 88 LYS A N 1
ATOM 692 C CA . LYS A 1 88 ? 7.710 8.505 -7.977 1.00 91.00 88 LYS A CA 1
ATOM 693 C C . LYS A 1 88 ? 7.677 7.251 -8.837 1.00 91.00 88 LYS A C 1
ATOM 695 O O . LYS A 1 88 ? 7.993 6.170 -8.339 1.00 91.00 88 LYS A O 1
ATOM 700 N N . GLY A 1 89 ? 7.320 7.388 -10.110 1.00 92.88 89 GLY A N 1
ATOM 701 C CA . GLY A 1 89 ? 7.139 6.229 -10.982 1.00 92.88 89 GLY A CA 1
ATOM 702 C C . GLY A 1 89 ? 5.805 5.528 -10.750 1.00 92.88 89 GLY A C 1
ATOM 703 O O . GLY A 1 89 ? 4.775 6.170 -10.571 1.00 92.88 89 GLY A O 1
ATOM 704 N N . PHE A 1 90 ? 5.813 4.202 -10.800 1.00 96.56 90 PHE A N 1
ATOM 705 C CA . PHE A 1 90 ? 4.602 3.398 -10.720 1.00 96.56 90 PHE A CA 1
ATOM 706 C C . PHE A 1 90 ? 4.093 3.266 -9.285 1.00 96.56 90 PHE A C 1
ATOM 708 O O . PHE A 1 90 ? 4.855 3.256 -8.316 1.00 96.56 90 PHE A O 1
ATOM 715 N N . TYR A 1 91 ? 2.783 3.097 -9.167 1.00 97.12 91 TYR A N 1
ATOM 716 C CA . TYR A 1 91 ? 2.081 2.918 -7.903 1.00 97.12 91 TYR A CA 1
ATOM 717 C C . TYR A 1 91 ? 0.864 2.028 -8.075 1.00 97.12 91 TYR A C 1
ATOM 719 O O . TYR A 1 91 ? 0.376 1.824 -9.183 1.00 97.12 91 TYR A O 1
ATOM 727 N N . TYR A 1 92 ? 0.376 1.486 -6.970 1.00 97.56 92 TYR A N 1
ATOM 728 C CA . TYR A 1 92 ? -0.880 0.760 -6.938 1.00 97.56 92 TYR A CA 1
ATOM 729 C C . TYR A 1 92 ? -2.010 1.702 -6.552 1.00 97.56 92 TYR A C 1
ATOM 731 O O . TYR A 1 92 ? -1.890 2.418 -5.560 1.00 97.56 92 TYR A O 1
ATOM 739 N N . ARG A 1 93 ? -3.104 1.661 -7.317 1.00 96.19 93 ARG A N 1
ATOM 740 C CA . ARG A 1 93 ? -4.300 2.476 -7.098 1.00 96.19 93 ARG A CA 1
ATOM 741 C C . ARG A 1 93 ? -5.551 1.622 -6.969 1.00 96.19 93 ARG A C 1
ATOM 743 O O . ARG A 1 93 ? -5.818 0.771 -7.820 1.00 96.19 93 ARG A O 1
ATOM 750 N N . CYS A 1 94 ? -6.366 1.940 -5.970 1.00 95.31 94 CYS A N 1
ATOM 751 C CA . CYS A 1 94 ? -7.793 1.635 -5.950 1.00 95.31 94 CYS A CA 1
ATOM 752 C C . CYS A 1 94 ? -8.564 2.872 -6.413 1.00 95.31 94 CYS A C 1
ATOM 754 O O . CYS A 1 94 ? -8.608 3.873 -5.701 1.00 95.31 94 CYS A O 1
ATOM 756 N N . VAL A 1 95 ? -9.192 2.812 -7.589 1.00 89.94 95 VAL A N 1
ATOM 757 C CA . VAL A 1 95 ? -9.999 3.935 -8.100 1.00 89.94 95 VAL A CA 1
ATOM 758 C C . VAL A 1 95 ? -11.236 4.202 -7.225 1.00 89.94 95 VAL A C 1
ATOM 760 O O . VAL A 1 95 ? -11.434 5.361 -6.872 1.00 89.94 95 VAL A O 1
ATOM 763 N N . PRO A 1 96 ? -12.032 3.191 -6.806 1.00 90.00 96 PRO A N 1
ATOM 764 C CA . PRO A 1 96 ? -13.205 3.422 -5.955 1.00 90.00 96 PRO A CA 1
ATOM 765 C C . PRO A 1 96 ? -12.914 4.143 -4.635 1.00 90.00 96 PRO A C 1
ATOM 767 O O . PRO A 1 96 ? -13.741 4.916 -4.163 1.00 90.00 96 PRO A O 1
ATOM 770 N N . CYS A 1 97 ? -11.754 3.881 -4.028 1.00 88.62 97 CYS A N 1
ATOM 771 C CA . CYS A 1 97 ? -11.408 4.408 -2.708 1.00 88.62 97 CYS A CA 1
ATOM 772 C C . CYS A 1 97 ? -10.391 5.547 -2.745 1.00 88.62 97 CYS A C 1
ATOM 774 O O . CYS A 1 97 ? -10.068 6.078 -1.687 1.00 88.62 97 CYS A O 1
ATOM 776 N N . ASN A 1 98 ? -9.875 5.888 -3.931 1.00 90.31 98 ASN A N 1
ATOM 777 C CA . ASN A 1 98 ? -8.747 6.801 -4.100 1.00 90.31 98 ASN A CA 1
ATOM 778 C C . ASN A 1 98 ? -7.571 6.450 -3.166 1.00 90.31 98 ASN A C 1
ATOM 780 O O . ASN A 1 98 ? -7.041 7.318 -2.482 1.00 90.31 98 ASN A O 1
ATOM 784 N N . PHE A 1 99 ? -7.234 5.156 -3.101 1.00 91.06 99 PHE A N 1
ATOM 785 C CA . PHE A 1 99 ? -6.156 4.636 -2.258 1.00 91.06 99 PHE A CA 1
ATOM 786 C C . PHE A 1 99 ? -4.919 4.361 -3.111 1.00 91.06 99 PHE A C 1
ATOM 788 O O . PHE A 1 99 ? -4.979 3.515 -4.010 1.00 91.06 99 PHE A O 1
ATOM 795 N N . ASP A 1 100 ? -3.823 5.050 -2.813 1.00 95.12 100 ASP A N 1
ATOM 796 C CA . ASP A 1 100 ? -2.581 5.073 -3.576 1.00 95.12 100 ASP A CA 1
ATOM 797 C C . ASP A 1 100 ? -1.400 4.628 -2.716 1.00 95.12 100 ASP A C 1
ATOM 799 O O . ASP A 1 100 ? -1.111 5.200 -1.665 1.00 95.12 100 ASP A O 1
ATOM 803 N N . VAL A 1 101 ? -0.660 3.616 -3.167 1.00 94.94 101 VAL A N 1
ATOM 804 C CA . VAL A 1 101 ? 0.497 3.099 -2.422 1.00 94.94 101 VAL A CA 1
ATOM 805 C C . VAL A 1 101 ? 1.669 2.764 -3.328 1.00 94.94 101 VAL A C 1
ATOM 807 O O . VAL A 1 101 ? 1.503 2.262 -4.442 1.00 94.94 101 VAL A O 1
ATOM 810 N N . HIS A 1 102 ? 2.891 2.997 -2.838 1.00 95.88 102 HIS A N 1
ATOM 811 C CA . HIS A 1 102 ? 4.091 2.535 -3.536 1.00 95.88 102 HIS A CA 1
ATOM 812 C C . HIS A 1 102 ? 4.081 1.007 -3.664 1.00 95.88 102 HIS A C 1
ATOM 814 O O . HIS A 1 102 ? 3.677 0.331 -2.713 1.00 95.88 102 HIS A O 1
ATOM 820 N N . PRO A 1 103 ? 4.640 0.436 -4.745 1.00 95.62 103 PRO A N 1
ATOM 821 C CA . PRO A 1 103 ? 4.790 -1.010 -4.885 1.00 95.62 103 PRO A CA 1
ATOM 822 C C . PRO A 1 103 ? 5.507 -1.634 -3.685 1.00 95.62 103 PRO A C 1
ATOM 824 O O . PRO A 1 103 ? 5.013 -2.585 -3.085 1.00 95.62 103 PRO A O 1
ATOM 827 N N . HIS A 1 104 ? 6.600 -1.035 -3.220 1.00 94.06 104 HIS A N 1
ATOM 828 C CA . HIS A 1 104 ? 7.352 -1.517 -2.058 1.00 94.06 104 HIS A CA 1
ATOM 829 C C . HIS A 1 104 ? 6.574 -1.423 -0.744 1.00 94.06 104 HIS A C 1
ATOM 831 O O . HIS A 1 104 ? 6.739 -2.280 0.122 1.00 94.06 104 HIS A O 1
ATOM 837 N N . CYS A 1 105 ? 5.674 -0.447 -0.600 1.00 94.00 105 CYS A N 1
ATOM 838 C CA . CYS A 1 105 ? 4.806 -0.363 0.572 1.00 94.00 105 CYS A CA 1
ATOM 839 C C . CYS A 1 105 ? 3.782 -1.506 0.625 1.00 94.00 105 CYS A C 1
ATOM 841 O O . CYS A 1 105 ? 3.306 -1.823 1.707 1.00 94.00 105 CYS A O 1
ATOM 843 N N . THR A 1 106 ? 3.499 -2.189 -0.489 1.00 93.62 106 THR A N 1
ATOM 844 C CA . THR A 1 106 ? 2.616 -3.373 -0.502 1.00 93.62 106 THR A CA 1
ATOM 845 C C . THR A 1 106 ? 3.296 -4.638 0.029 1.00 93.62 106 THR A C 1
ATOM 847 O O . THR A 1 106 ? 2.622 -5.602 0.383 1.00 93.62 106 THR A O 1
ATOM 850 N N . LYS A 1 107 ? 4.634 -4.639 0.128 1.00 91.56 107 LYS A N 1
ATOM 851 C CA . LYS A 1 107 ? 5.433 -5.763 0.650 1.00 91.56 107 LYS A CA 1
ATOM 852 C C . LYS A 1 107 ? 5.636 -5.706 2.166 1.00 91.56 107 LYS A C 1
ATOM 854 O O . LYS A 1 107 ? 6.229 -6.624 2.735 1.00 91.56 107 LYS A O 1
ATOM 859 N N . ILE A 1 108 ? 5.171 -4.646 2.834 1.00 88.06 108 ILE A N 1
ATOM 860 C CA . ILE A 1 108 ? 5.211 -4.579 4.298 1.00 88.06 108 ILE A CA 1
ATOM 861 C C . ILE A 1 108 ? 4.355 -5.700 4.893 1.00 88.06 108 ILE A C 1
ATOM 863 O O . ILE A 1 108 ? 3.374 -6.141 4.300 1.00 88.06 108 ILE A O 1
ATOM 867 N N . LYS A 1 109 ? 4.723 -6.167 6.085 1.00 84.06 109 LYS A N 1
ATOM 868 C CA . LYS A 1 109 ? 3.974 -7.217 6.776 1.00 84.06 109 LYS A CA 1
ATOM 869 C C . LYS A 1 109 ? 2.931 -6.587 7.682 1.00 84.06 109 LYS A C 1
ATOM 871 O O . LYS A 1 109 ? 3.228 -5.636 8.391 1.00 84.06 109 LYS A O 1
ATOM 876 N N . GLN A 1 110 ? 1.735 -7.161 7.733 1.00 85.75 110 GLN A N 1
ATOM 877 C CA . GLN A 1 110 ? 0.727 -6.718 8.695 1.00 85.75 110 GLN A CA 1
ATOM 878 C C . GLN A 1 110 ? 1.200 -6.904 10.141 1.00 85.75 110 GLN A C 1
ATOM 880 O O . GLN A 1 110 ? 0.894 -6.079 10.994 1.00 85.75 110 GLN A O 1
ATOM 885 N N . ILE A 1 111 ? 1.950 -7.976 10.417 1.00 82.12 111 ILE A N 1
ATOM 886 C CA . ILE A 1 111 ? 2.467 -8.302 11.748 1.00 82.12 111 ILE A CA 1
ATOM 887 C C . ILE A 1 111 ? 3.990 -8.418 11.685 1.00 82.12 111 ILE A C 1
ATOM 889 O O . ILE A 1 111 ? 4.537 -9.132 10.841 1.00 82.12 111 ILE A O 1
ATOM 893 N N . VAL A 1 112 ? 4.675 -7.733 12.599 1.00 80.00 112 VAL A N 1
ATOM 894 C CA . VAL A 1 112 ? 6.140 -7.710 12.705 1.00 80.00 112 VAL A CA 1
ATOM 895 C C . VAL A 1 112 ? 6.591 -7.986 14.134 1.00 80.00 112 VAL A C 1
ATOM 897 O O . VAL A 1 112 ? 5.888 -7.696 15.100 1.00 80.00 112 VAL A O 1
ATOM 900 N N . ARG A 1 113 ? 7.802 -8.522 14.264 1.00 83.12 113 ARG A N 1
ATOM 901 C CA . ARG A 1 113 ? 8.566 -8.564 15.515 1.00 83.12 113 ARG A CA 1
ATOM 902 C C . ARG A 1 113 ? 9.799 -7.696 15.309 1.00 83.12 113 ARG A C 1
ATOM 904 O O . ARG A 1 113 ? 10.370 -7.723 14.222 1.00 83.12 113 ARG A O 1
ATOM 911 N N . THR A 1 114 ? 10.163 -6.901 16.303 1.00 78.38 114 THR A N 1
ATOM 912 C CA . THR A 1 114 ? 11.254 -5.924 16.201 1.00 78.38 114 THR A CA 1
ATOM 913 C C . THR A 1 114 ? 12.068 -5.926 17.482 1.00 78.38 114 THR A C 1
ATOM 915 O O . THR A 1 114 ? 11.534 -6.173 18.561 1.00 78.38 114 THR A O 1
ATOM 918 N N . GLU A 1 115 ? 13.355 -5.620 17.371 1.00 82.06 115 GLU A N 1
ATOM 919 C CA . GLU A 1 115 ? 14.266 -5.517 18.514 1.00 82.06 115 GLU A CA 1
ATOM 920 C C . GLU A 1 115 ? 13.895 -4.372 19.461 1.00 82.06 115 GLU A C 1
ATOM 922 O O . GLU A 1 115 ? 14.175 -4.430 20.654 1.00 82.06 115 GLU A O 1
ATOM 927 N N . LEU A 1 116 ? 13.169 -3.370 18.957 1.00 79.25 116 LEU A N 1
ATOM 928 C CA . LEU A 1 116 ? 12.629 -2.277 19.768 1.00 79.25 116 LEU A CA 1
ATOM 929 C C . LEU A 1 116 ? 11.503 -2.734 20.711 1.00 79.25 116 LEU A C 1
ATOM 931 O O . LEU A 1 116 ? 11.157 -2.022 21.651 1.00 79.25 116 LEU A O 1
ATOM 935 N N . HIS A 1 117 ? 10.892 -3.893 20.442 1.00 80.81 117 HIS A N 1
ATOM 936 C CA . HIS A 1 117 ? 9.817 -4.462 21.248 1.00 80.81 117 HIS A CA 1
ATOM 937 C C . HIS A 1 117 ? 9.753 -5.988 21.076 1.00 80.81 117 HIS A C 1
ATOM 939 O O . HIS A 1 117 ? 8.903 -6.514 20.360 1.00 80.81 117 HIS A O 1
ATOM 945 N N . LEU A 1 118 ? 10.681 -6.698 21.723 1.00 80.50 118 LEU A N 1
ATOM 946 C CA . LEU A 1 118 ? 10.866 -8.148 21.563 1.00 80.50 118 LEU A CA 1
ATOM 947 C C . LEU A 1 118 ? 9.751 -9.000 22.185 1.00 80.50 118 LEU A C 1
ATOM 949 O O . LEU A 1 118 ? 9.491 -10.104 21.713 1.00 80.50 118 LEU A O 1
ATOM 953 N N . GLU A 1 119 ? 9.108 -8.504 23.242 1.00 77.69 119 GLU A N 1
ATOM 954 C CA . GLU A 1 119 ? 8.135 -9.276 24.027 1.00 77.69 119 GLU A CA 1
ATOM 955 C C . GLU A 1 119 ? 6.856 -9.586 23.245 1.00 77.69 119 GLU A C 1
ATOM 957 O O . GLU A 1 119 ? 6.265 -10.653 23.409 1.00 77.69 119 GLU A O 1
ATOM 962 N N . HIS A 1 120 ? 6.432 -8.675 22.364 1.00 82.06 120 HIS A N 1
ATOM 963 C CA . HIS A 1 120 ? 5.165 -8.793 21.655 1.00 82.06 120 HIS A CA 1
ATOM 964 C C . HIS A 1 120 ? 5.296 -8.404 20.189 1.00 82.06 120 HIS A C 1
ATOM 966 O O . HIS A 1 120 ? 6.084 -7.547 19.795 1.00 82.06 120 HIS A O 1
ATOM 972 N N . SER A 1 121 ? 4.455 -9.019 19.362 1.00 81.12 121 SER A N 1
ATOM 973 C CA . SER A 1 121 ? 4.366 -8.652 17.950 1.00 81.12 121 SER A CA 1
ATOM 974 C C . SER A 1 121 ? 3.574 -7.352 17.789 1.00 81.12 121 SER A C 1
ATOM 976 O O . SER A 1 121 ? 2.626 -7.089 18.531 1.00 81.12 121 SER A O 1
ATOM 978 N N . LEU A 1 122 ? 3.954 -6.542 16.806 1.00 83.25 122 LEU A N 1
ATOM 979 C CA . LEU A 1 122 ? 3.264 -5.308 16.452 1.00 83.25 122 LEU A CA 1
ATOM 980 C C . LEU A 1 122 ? 2.414 -5.528 15.201 1.00 83.25 122 LEU A C 1
ATOM 982 O O . LEU A 1 122 ? 2.877 -6.151 14.247 1.00 83.25 122 LEU A O 1
ATOM 986 N N . CYS A 1 123 ? 1.205 -4.971 15.180 1.00 84.94 123 CYS A N 1
ATOM 987 C CA . CYS A 1 123 ? 0.291 -5.015 14.041 1.00 84.94 123 CYS A CA 1
ATOM 988 C C . CYS A 1 123 ? 0.166 -3.635 13.385 1.00 84.94 123 CYS A C 1
ATOM 990 O O . CYS A 1 123 ? 0.014 -2.635 14.089 1.00 84.94 123 CYS A O 1
ATOM 992 N N . LEU A 1 124 ? 0.237 -3.566 12.056 1.00 84.69 124 LEU A N 1
ATOM 993 C CA . LEU A 1 124 ? 0.044 -2.332 11.303 1.00 84.69 124 LEU A CA 1
ATOM 994 C C . LEU A 1 124 ? -1.439 -1.958 11.271 1.00 84.69 124 LEU A C 1
ATOM 996 O O . LEU A 1 124 ? -2.250 -2.663 10.675 1.00 84.69 124 LEU A O 1
ATOM 1000 N N . LEU A 1 125 ? -1.779 -0.832 11.893 1.00 78.12 125 LEU A N 1
ATOM 1001 C CA . LEU A 1 125 ? -3.150 -0.355 12.039 1.00 78.12 125 LEU A CA 1
ATOM 1002 C C . LEU A 1 125 ? -3.223 1.166 11.835 1.00 78.12 125 LEU A C 1
ATOM 1004 O O . LEU A 1 125 ? -2.262 1.876 12.158 1.00 78.12 125 LEU A O 1
ATOM 1008 N N . PRO A 1 126 ? -4.368 1.687 11.365 1.00 77.31 126 PRO A N 1
ATOM 1009 C CA . PRO A 1 126 ? -4.604 3.121 11.316 1.00 77.31 126 PRO A CA 1
ATOM 1010 C C . PRO A 1 126 ? -4.621 3.730 12.728 1.00 77.31 126 PRO A C 1
ATOM 1012 O O . PRO A 1 126 ? -5.054 3.108 13.706 1.00 77.31 126 PRO A O 1
ATOM 1015 N N . SER A 1 127 ? -4.127 4.959 12.859 1.00 74.88 127 SER A N 1
ATOM 1016 C CA . SER A 1 127 ? -4.027 5.672 14.131 1.00 74.88 127 SER A CA 1
ATOM 1017 C C . SER A 1 127 ? -4.052 7.184 13.923 1.00 74.88 127 SER A C 1
ATOM 1019 O O . SER A 1 127 ? -3.185 7.752 13.270 1.00 74.88 127 SER A O 1
ATOM 1021 N N . ILE A 1 128 ? -5.005 7.848 14.579 1.00 68.50 128 ILE A N 1
ATOM 1022 C CA . ILE A 1 128 ? -5.126 9.316 14.591 1.00 68.50 128 ILE A CA 1
ATOM 1023 C C . ILE A 1 128 ? -3.981 9.951 15.400 1.00 68.50 128 ILE A C 1
ATOM 1025 O O . ILE A 1 128 ? -3.509 11.038 15.089 1.00 68.50 128 ILE A O 1
ATOM 1029 N N . ASN A 1 129 ? -3.500 9.258 16.441 1.00 76.00 129 ASN A N 1
ATOM 1030 C CA . ASN A 1 129 ? -2.331 9.681 17.210 1.00 76.00 129 ASN A CA 1
ATOM 1031 C C . ASN A 1 129 ? -1.082 8.970 16.680 1.00 76.00 129 ASN A C 1
ATOM 1033 O O . ASN A 1 129 ? -0.884 7.777 16.941 1.00 76.00 129 ASN A O 1
ATOM 1037 N N . ASN A 1 130 ? -0.258 9.727 15.967 1.00 77.81 130 ASN A N 1
ATOM 1038 C CA . ASN A 1 130 ? 0.936 9.287 15.255 1.00 77.81 130 ASN A CA 1
ATOM 1039 C C . ASN A 1 130 ? 2.254 9.650 15.941 1.00 77.81 130 ASN A C 1
ATOM 1041 O O . ASN A 1 130 ? 3.301 9.644 15.288 1.00 77.81 130 ASN A O 1
ATOM 1045 N N . LYS A 1 131 ? 2.227 9.906 17.256 1.00 86.69 131 LYS A N 1
ATOM 1046 C CA . LYS A 1 131 ? 3.459 9.957 18.044 1.00 86.69 131 LYS A CA 1
ATOM 1047 C C . LYS A 1 131 ? 4.082 8.563 18.111 1.00 86.69 131 LYS A C 1
ATOM 1049 O O . LYS A 1 131 ? 3.461 7.616 18.599 1.00 86.69 131 LYS A O 1
ATOM 1054 N N . CYS A 1 132 ? 5.314 8.451 17.634 1.00 90.56 132 CYS A N 1
ATOM 1055 C CA . CYS A 1 132 ? 6.082 7.210 17.646 1.00 90.56 132 CYS A CA 1
ATOM 1056 C C . CYS A 1 132 ? 6.833 7.030 18.970 1.00 90.56 132 CYS A C 1
ATOM 1058 O O . CYS A 1 132 ? 7.416 7.975 19.488 1.00 90.56 132 CYS A O 1
ATOM 1060 N N . SER A 1 133 ? 6.854 5.811 19.504 1.00 90.31 133 SER A N 1
ATOM 1061 C CA . SER A 1 133 ? 7.577 5.446 20.726 1.00 90.31 133 SER A CA 1
ATOM 1062 C C . SER A 1 133 ? 9.095 5.398 20.541 1.00 90.31 133 SER A C 1
ATOM 1064 O O . SER A 1 133 ? 9.803 5.496 21.530 1.00 90.31 133 SER A O 1
ATOM 1066 N N . ALA A 1 134 ? 9.592 5.235 19.310 1.00 89.62 134 ALA A N 1
ATOM 1067 C CA . ALA A 1 134 ? 11.030 5.147 19.043 1.00 89.62 134 ALA A CA 1
ATOM 1068 C C . ALA A 1 134 ? 11.663 6.498 18.697 1.00 89.62 134 ALA A C 1
ATOM 1070 O O . ALA A 1 134 ? 12.706 6.837 19.235 1.00 89.62 134 ALA A O 1
ATOM 1071 N N . CYS A 1 135 ? 11.054 7.269 17.791 1.00 91.12 135 CYS A N 1
ATOM 1072 C CA . CYS A 1 135 ? 11.607 8.568 17.396 1.00 91.12 135 CYS A CA 1
ATOM 1073 C C . CYS A 1 135 ? 10.971 9.747 18.137 1.00 91.12 135 CYS A C 1
ATOM 1075 O O . CYS A 1 135 ? 11.404 10.869 17.936 1.00 91.12 135 CYS A O 1
ATOM 1077 N N . GLU A 1 136 ? 9.914 9.519 18.922 1.00 87.88 136 GLU A N 1
ATOM 1078 C CA . GLU A 1 136 ? 9.181 10.531 19.704 1.00 87.88 136 GLU A CA 1
ATOM 1079 C C . GLU A 1 136 ? 8.520 11.669 18.906 1.00 87.88 136 GLU A C 1
ATOM 1081 O O . GLU A 1 136 ? 7.902 12.564 19.487 1.00 87.88 136 GLU A O 1
ATOM 1086 N N . LEU A 1 137 ? 8.569 11.600 17.576 1.00 87.81 137 LEU A N 1
ATOM 1087 C CA . LEU A 1 137 ? 8.045 12.615 16.665 1.00 87.81 137 LEU A CA 1
ATOM 1088 C C . LEU A 1 137 ? 6.662 12.254 16.107 1.00 87.81 137 LEU A C 1
ATOM 1090 O O . LEU A 1 137 ? 6.258 11.087 16.068 1.00 87.81 137 LEU A O 1
ATOM 1094 N N . PHE A 1 138 ? 5.978 13.289 15.619 1.00 85.94 138 PHE A N 1
ATOM 1095 C CA . PHE A 1 138 ? 4.814 13.213 14.737 1.00 85.94 138 PHE A CA 1
ATOM 1096 C C . PHE A 1 138 ? 5.299 13.381 13.288 1.00 85.94 138 PHE A C 1
ATOM 1098 O O . PHE A 1 138 ? 6.181 14.197 13.033 1.00 85.94 138 PHE A O 1
ATOM 1105 N N . ASN A 1 139 ? 4.748 12.629 12.334 1.00 75.62 139 ASN A N 1
ATOM 1106 C CA . ASN A 1 139 ? 5.175 12.685 10.922 1.00 75.62 139 ASN A CA 1
ATOM 1107 C C . ASN A 1 139 ? 4.003 12.675 9.922 1.00 75.62 139 ASN A C 1
ATOM 1109 O O . ASN A 1 139 ? 4.182 12.311 8.768 1.00 75.62 139 ASN A O 1
ATOM 1113 N N . GLY A 1 140 ? 2.788 12.977 10.381 1.00 72.44 140 GLY A N 1
ATOM 1114 C CA . GLY A 1 140 ? 1.564 12.894 9.570 1.00 72.44 140 GLY A CA 1
ATOM 1115 C C . GLY A 1 140 ? 1.119 11.473 9.191 1.00 72.44 140 GLY A C 1
ATOM 1116 O O . GLY A 1 140 ? 0.035 11.315 8.647 1.00 72.44 140 GLY A O 1
ATOM 1117 N N . GLN A 1 141 ? 1.898 10.432 9.503 1.00 80.69 141 GLN A N 1
ATOM 1118 C CA . GLN A 1 141 ? 1.602 9.069 9.071 1.00 80.69 141 GLN A CA 1
ATOM 1119 C C . GLN A 1 141 ? 0.382 8.485 9.783 1.00 80.69 141 GLN A C 1
ATOM 1121 O O . GLN A 1 141 ? 0.363 8.386 11.011 1.00 80.69 141 GLN A O 1
ATOM 1126 N N . PHE A 1 142 ? -0.609 8.056 9.000 1.00 79.12 142 PHE A N 1
ATOM 1127 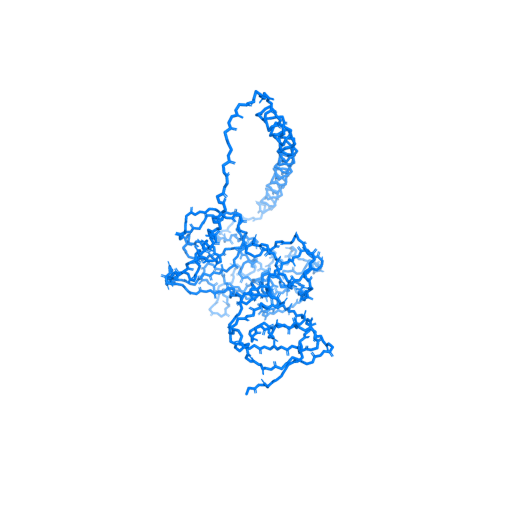C CA . PHE A 1 142 ? -1.841 7.463 9.518 1.00 79.12 142 PHE A CA 1
ATOM 1128 C C . PHE A 1 142 ? -1.672 5.991 9.920 1.00 79.12 142 PHE A C 1
ATOM 1130 O O . PHE A 1 142 ? -2.291 5.539 10.880 1.00 79.12 142 PHE A O 1
ATOM 1137 N N . TRP A 1 143 ? -0.806 5.241 9.236 1.00 85.12 143 TRP A N 1
ATOM 1138 C CA . TRP A 1 143 ? -0.557 3.823 9.513 1.00 85.12 143 TRP A CA 1
ATOM 1139 C C . TRP A 1 143 ? 0.649 3.618 10.434 1.00 85.12 143 TRP A C 1
ATOM 1141 O O . TRP A 1 143 ? 1.758 4.066 10.141 1.00 85.12 143 TRP A O 1
ATOM 1151 N N . LEU A 1 144 ? 0.449 2.903 11.544 1.00 87.25 144 LEU A N 1
ATOM 1152 C CA . LEU A 1 144 ? 1.477 2.645 12.558 1.00 87.25 144 LEU A CA 1
ATOM 1153 C C . LEU A 1 144 ? 1.473 1.184 12.983 1.00 87.25 144 LEU A C 1
ATOM 1155 O O . LEU A 1 144 ? 0.420 0.563 13.100 1.00 87.25 144 LEU A O 1
ATOM 1159 N N . TYR A 1 145 ? 2.644 0.664 13.324 1.00 87.00 145 TYR A N 1
ATOM 1160 C CA . TYR A 1 145 ? 2.763 -0.617 14.005 1.00 87.00 145 TYR A CA 1
ATOM 1161 C C . TYR A 1 145 ? 2.441 -0.452 15.485 1.00 87.00 145 TYR A C 1
ATOM 1163 O O . TYR A 1 145 ? 3.052 0.370 16.165 1.00 87.00 145 TYR A O 1
ATOM 1171 N N . ARG A 1 146 ? 1.483 -1.225 15.995 1.00 85.12 146 ARG A N 1
ATOM 1172 C CA . ARG A 1 146 ? 0.966 -1.116 17.361 1.00 85.12 146 ARG A CA 1
ATOM 1173 C C . ARG A 1 146 ? 1.033 -2.442 18.092 1.00 85.12 146 ARG A C 1
ATOM 1175 O O . ARG A 1 146 ? 0.682 -3.478 17.535 1.00 85.12 146 ARG A O 1
ATOM 1182 N N . CYS A 1 147 ? 1.416 -2.387 19.360 1.00 82.88 147 CYS A N 1
ATOM 1183 C CA . CYS A 1 147 ? 1.263 -3.523 20.257 1.00 82.88 147 CYS A CA 1
ATOM 1184 C C . CYS A 1 147 ? -0.161 -3.531 20.826 1.00 82.88 147 CYS A C 1
ATOM 1186 O O . CYS A 1 147 ? -0.687 -2.478 21.189 1.00 82.88 147 CYS A O 1
ATOM 1188 N N . GLY A 1 148 ? -0.783 -4.709 20.908 1.00 73.12 148 GLY A N 1
ATOM 1189 C CA . GLY A 1 148 ? -2.072 -4.878 21.591 1.00 73.12 148 GLY A CA 1
ATOM 1190 C C . GLY A 1 148 ? -1.947 -4.897 23.119 1.00 73.12 148 GLY A C 1
ATOM 1191 O O . GLY A 1 148 ? -2.898 -4.562 23.815 1.00 73.12 148 GLY A O 1
ATOM 1192 N N . MET A 1 149 ? -0.768 -5.256 23.635 1.00 72.12 149 MET A N 1
ATOM 1193 C CA . MET A 1 149 ? -0.511 -5.452 25.069 1.00 72.12 149 MET A CA 1
ATOM 1194 C C . MET A 1 149 ? 0.191 -4.247 25.707 1.00 72.12 149 MET A C 1
ATOM 1196 O O . MET A 1 149 ? -0.021 -3.937 26.876 1.00 72.12 149 MET A O 1
ATOM 1200 N N . CYS A 1 150 ? 0.992 -3.525 24.922 1.00 82.44 150 CYS A N 1
ATOM 1201 C CA . CYS A 1 150 ? 1.782 -2.385 25.374 1.00 82.44 150 CYS A CA 1
ATOM 1202 C C . CYS A 1 150 ? 1.340 -1.095 24.677 1.00 82.44 150 CYS A C 1
ATOM 1204 O O . CYS A 1 150 ? 0.799 -1.110 23.575 1.00 82.44 150 CYS A O 1
ATOM 1206 N N . LYS A 1 151 ? 1.669 0.066 25.255 1.00 82.38 151 LYS A N 1
ATOM 1207 C CA . LYS A 1 151 ? 1.419 1.383 24.630 1.00 82.38 151 LYS A CA 1
ATOM 1208 C C . LYS A 1 151 ? 2.406 1.730 23.499 1.00 82.38 151 LYS A C 1
ATOM 1210 O O . LYS A 1 151 ? 2.537 2.897 23.135 1.00 82.38 151 LYS A O 1
ATOM 1215 N N . VAL A 1 152 ? 3.096 0.731 22.950 1.00 85.75 152 VAL A N 1
ATOM 1216 C CA . VAL A 1 152 ? 4.109 0.896 21.903 1.00 85.75 152 VAL A CA 1
ATOM 1217 C C . VAL A 1 152 ? 3.433 1.146 20.559 1.00 85.75 152 VAL A C 1
ATOM 1219 O O . VAL A 1 152 ? 2.569 0.373 20.129 1.00 85.75 152 VAL A O 1
ATOM 1222 N N . LYS A 1 153 ? 3.853 2.223 19.890 1.00 89.38 153 LYS A N 1
ATOM 1223 C CA . LYS A 1 153 ? 3.462 2.566 18.521 1.00 89.38 153 LYS A CA 1
ATOM 1224 C C . LYS A 1 153 ? 4.689 2.991 17.731 1.00 89.38 153 LYS A C 1
ATOM 1226 O O . LYS A 1 153 ? 5.411 3.870 18.184 1.00 89.38 153 LYS A O 1
ATOM 1231 N N . LEU A 1 154 ? 4.914 2.429 16.554 1.00 89.88 154 LEU A N 1
ATOM 1232 C CA . LEU A 1 154 ? 6.075 2.738 15.722 1.00 89.88 154 LEU A CA 1
ATOM 1233 C C . LEU A 1 154 ? 5.629 3.168 14.323 1.00 89.88 154 LEU A C 1
ATOM 1235 O O . LEU A 1 154 ? 4.743 2.550 13.733 1.00 89.88 154 LEU A O 1
ATOM 1239 N N . HIS A 1 155 ? 6.259 4.210 13.773 1.00 90.75 155 HIS A N 1
ATOM 1240 C CA . HIS A 1 155 ? 6.147 4.515 12.341 1.00 90.75 155 HIS A CA 1
ATOM 1241 C C . HIS A 1 155 ? 6.635 3.326 11.516 1.00 90.75 155 HIS A C 1
ATOM 1243 O O . HIS A 1 155 ? 7.529 2.602 11.959 1.00 90.75 155 HIS A O 1
ATOM 1249 N N . ILE A 1 156 ? 6.131 3.171 10.287 1.00 89.00 156 ILE A N 1
ATOM 1250 C CA . ILE A 1 156 ? 6.577 2.092 9.382 1.00 89.00 156 ILE A CA 1
ATOM 1251 C C . ILE A 1 156 ? 8.104 2.116 9.217 1.00 89.00 156 ILE A C 1
ATOM 1253 O O . ILE A 1 156 ? 8.753 1.080 9.327 1.00 89.00 156 ILE A O 1
ATOM 1257 N N . LYS A 1 157 ? 8.690 3.310 9.055 1.00 88.56 157 LYS A N 1
ATOM 1258 C CA . LYS A 1 157 ? 10.144 3.492 8.929 1.00 88.56 157 LYS A CA 1
ATOM 1259 C C . LYS A 1 157 ? 10.935 3.212 10.211 1.00 88.56 157 LYS A C 1
ATOM 1261 O O . LYS A 1 157 ? 12.132 2.973 10.144 1.00 88.56 157 LYS A O 1
ATOM 1266 N N . CYS A 1 158 ? 10.293 3.243 11.377 1.00 89.56 158 CYS A N 1
ATOM 1267 C CA . CYS A 1 158 ? 10.975 3.053 12.658 1.00 89.56 158 CYS A CA 1
ATOM 1268 C C . CYS A 1 158 ? 11.090 1.580 13.067 1.00 89.56 158 CYS A C 1
ATOM 1270 O O . CYS A 1 158 ? 11.836 1.279 13.987 1.00 89.56 158 CYS A O 1
ATOM 1272 N N . VAL A 1 159 ? 10.383 0.657 12.407 1.00 84.81 159 VAL A N 1
ATOM 1273 C CA . VAL A 1 159 ? 10.377 -0.771 12.779 1.00 84.81 159 VAL A CA 1
ATOM 1274 C C . VAL A 1 159 ? 11.670 -1.510 12.405 1.00 84.81 159 VAL A C 1
ATOM 1276 O O . VAL A 1 159 ? 11.962 -2.538 13.015 1.00 84.81 159 VAL A O 1
ATOM 1279 N N . GLY A 1 160 ? 12.451 -0.990 11.451 1.00 65.62 160 GLY A N 1
ATOM 1280 C CA . GLY A 1 160 ? 13.632 -1.665 10.893 1.00 65.62 160 GLY A CA 1
ATOM 1281 C C . GLY A 1 160 ? 14.981 -0.960 11.075 1.00 65.62 160 GLY A C 1
ATOM 1282 O O . GLY A 1 160 ? 15.968 -1.451 10.543 1.00 65.62 160 GLY A O 1
ATOM 1283 N N . ASN A 1 161 ? 15.064 0.165 11.791 1.00 51.50 161 ASN A N 1
ATOM 1284 C CA . ASN A 1 161 ? 16.320 0.919 11.883 1.00 51.50 161 ASN A CA 1
ATOM 1285 C C . ASN A 1 161 ? 17.183 0.487 13.080 1.00 51.50 161 ASN A C 1
ATOM 1287 O O . ASN A 1 161 ? 17.169 1.139 14.123 1.00 51.50 161 ASN A O 1
ATOM 1291 N N . ILE A 1 162 ? 18.009 -0.546 12.880 1.00 33.81 162 ILE A N 1
ATOM 1292 C CA . ILE A 1 162 ? 19.377 -0.555 13.415 1.00 33.81 162 ILE A CA 1
ATOM 1293 C C . ILE A 1 162 ? 20.349 -0.408 12.234 1.00 33.81 162 ILE A C 1
ATOM 1295 O O . ILE A 1 162 ? 20.507 -1.315 11.425 1.00 33.81 162 ILE A O 1
ATOM 1299 N N . MET A 1 163 ? 21.020 0.751 12.249 1.00 28.89 163 MET A N 1
ATOM 1300 C CA . MET A 1 163 ? 22.270 1.158 11.586 1.00 28.89 163 MET A CA 1
ATOM 1301 C C . MET A 1 163 ? 22.235 1.785 10.168 1.00 28.89 163 MET A C 1
ATOM 1303 O O . MET A 1 163 ? 21.317 1.557 9.386 1.00 28.89 163 MET A O 1
ATOM 1307 N N . PRO A 1 164 ? 23.187 2.716 9.920 1.00 44.97 164 PRO A N 1
ATOM 1308 C CA . PRO A 1 164 ? 22.976 4.000 9.254 1.00 44.97 164 PRO A CA 1
ATOM 1309 C C . PRO A 1 164 ? 23.439 3.968 7.794 1.00 44.97 164 PRO A C 1
ATOM 1311 O O . PRO A 1 164 ? 24.226 3.102 7.440 1.00 44.97 164 PRO A O 1
ATOM 1314 N N . MET A 1 165 ? 23.046 4.959 6.985 1.00 28.97 165 MET A N 1
ATOM 1315 C CA . MET A 1 165 ? 23.989 5.732 6.159 1.00 28.97 165 MET A CA 1
ATOM 1316 C C . MET A 1 165 ? 23.297 6.822 5.319 1.00 28.97 165 MET A C 1
ATOM 1318 O O . MET A 1 165 ? 22.332 6.581 4.603 1.00 28.97 165 MET A O 1
ATOM 1322 N N . GLU A 1 166 ? 23.890 8.013 5.437 1.00 25.67 166 GLU A N 1
ATOM 1323 C CA . GLU A 1 166 ? 24.219 8.950 4.355 1.00 25.67 166 GLU A CA 1
ATOM 1324 C C . GLU A 1 166 ? 23.085 9.673 3.617 1.00 25.67 166 GLU A C 1
ATOM 1326 O O . GLU A 1 166 ? 22.706 9.358 2.493 1.00 25.67 166 GLU A O 1
ATOM 1331 N N . HIS A 1 167 ? 22.695 10.817 4.185 1.00 32.81 167 HIS A N 1
ATOM 1332 C CA . HIS A 1 167 ? 22.423 11.988 3.356 1.00 32.81 167 HIS A CA 1
ATOM 1333 C C . HIS A 1 167 ? 23.758 12.589 2.893 1.00 32.81 167 HIS A C 1
ATOM 1335 O O . HIS A 1 167 ? 24.291 13.511 3.511 1.00 32.81 167 HIS A O 1
ATOM 1341 N N . SER A 1 168 ? 24.308 12.060 1.800 1.00 28.20 168 SER A N 1
ATOM 1342 C CA . SER A 1 168 ? 25.297 12.774 0.996 1.00 28.20 168 SER A CA 1
ATOM 1343 C C . SER A 1 168 ? 24.588 13.935 0.294 1.00 28.20 168 SER A C 1
ATOM 1345 O O . SER A 1 168 ? 23.978 13.778 -0.766 1.00 28.20 168 SER A O 1
ATOM 1347 N N . HIS A 1 169 ? 24.637 15.117 0.904 1.00 37.66 169 HIS A N 1
ATOM 1348 C CA . HIS A 1 169 ? 24.506 16.357 0.153 1.00 37.66 169 HIS A CA 1
ATOM 1349 C C . HIS A 1 169 ? 25.799 16.550 -0.641 1.00 37.66 169 HIS A C 1
ATOM 1351 O O . HIS A 1 169 ? 26.734 17.196 -0.173 1.00 37.66 169 HIS A O 1
ATOM 1357 N N . ASP A 1 170 ? 25.842 15.992 -1.849 1.00 29.27 170 ASP A N 1
ATOM 1358 C CA . ASP A 1 170 ? 26.812 16.398 -2.861 1.00 29.27 170 ASP A CA 1
ATOM 1359 C C . ASP A 1 170 ? 26.433 17.805 -3.345 1.00 29.27 170 ASP A C 1
ATOM 1361 O O . ASP A 1 170 ? 25.797 17.992 -4.382 1.00 29.27 170 ASP A O 1
ATOM 1365 N N . ASN A 1 171 ? 26.814 18.822 -2.570 1.00 31.27 171 ASN A N 1
ATOM 1366 C CA . ASN A 1 171 ? 26.971 20.167 -3.104 1.00 31.27 171 ASN A CA 1
ATOM 1367 C C . ASN A 1 171 ? 28.304 20.200 -3.845 1.00 31.27 171 ASN A C 1
ATOM 1369 O O . ASN A 1 171 ? 29.367 20.404 -3.259 1.00 31.27 171 ASN A O 1
ATOM 1373 N N . ILE A 1 172 ? 28.214 19.989 -5.155 1.00 32.53 172 ILE A N 1
ATOM 1374 C CA . ILE A 1 172 ? 29.271 20.294 -6.110 1.00 32.53 172 ILE A CA 1
ATOM 1375 C C . ILE A 1 172 ? 29.650 21.766 -5.925 1.00 32.53 172 ILE A C 1
ATOM 1377 O O . ILE A 1 172 ? 28.910 22.683 -6.285 1.00 32.53 172 ILE A O 1
ATOM 1381 N N . THR A 1 173 ? 30.833 21.984 -5.363 1.00 33.41 173 THR A N 1
ATOM 1382 C CA . THR A 1 173 ? 31.556 23.245 -5.438 1.00 33.41 173 THR A CA 1
ATOM 1383 C C . THR A 1 173 ? 31.958 23.473 -6.890 1.00 33.41 173 THR A C 1
ATOM 1385 O O . THR A 1 173 ? 32.888 22.866 -7.410 1.00 33.41 173 THR A O 1
ATOM 1388 N N . SER A 1 174 ? 31.249 24.370 -7.568 1.00 32.22 174 SER A N 1
ATOM 1389 C CA . SER A 1 174 ? 31.754 25.021 -8.776 1.00 32.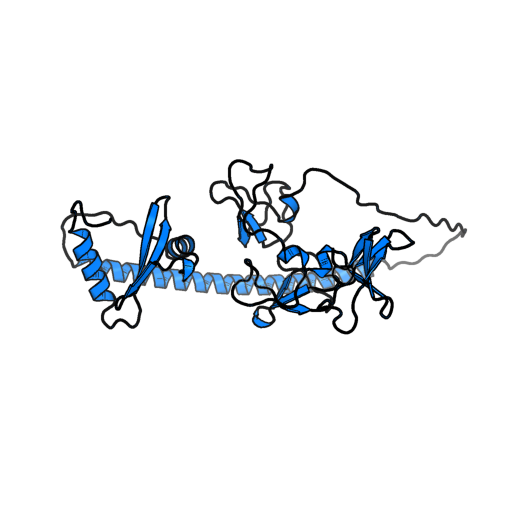22 174 SER A CA 1
ATOM 1390 C C . SER A 1 174 ? 32.091 26.460 -8.429 1.00 32.22 174 SER A C 1
ATOM 1392 O O . SER A 1 174 ? 31.240 27.346 -8.410 1.00 32.22 174 SER A O 1
ATOM 1394 N N . SER A 1 175 ? 33.364 26.665 -8.111 1.00 28.16 175 SER A N 1
ATOM 1395 C CA . SER A 1 175 ? 33.992 27.975 -8.076 1.00 28.16 175 SER A CA 1
ATOM 1396 C C . SER A 1 175 ? 33.9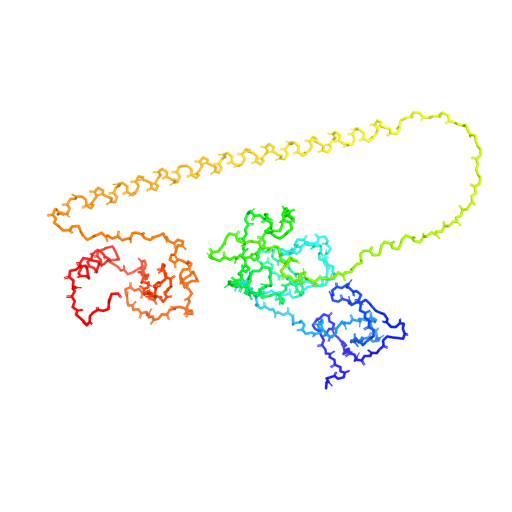97 28.563 -9.486 1.00 28.16 175 SER A C 1
ATOM 1398 O O . SER A 1 175 ? 34.786 28.149 -10.330 1.00 28.16 175 SER A O 1
ATOM 1400 N N . THR A 1 176 ? 33.179 29.583 -9.723 1.00 30.67 176 THR A N 1
ATOM 1401 C CA . THR A 1 176 ? 33.495 30.612 -10.718 1.00 30.67 176 THR A CA 1
ATOM 1402 C C . THR A 1 176 ? 33.618 31.941 -10.005 1.00 30.67 176 THR A C 1
ATOM 1404 O O . THR A 1 176 ? 32.648 32.548 -9.559 1.00 30.67 176 THR A O 1
ATOM 1407 N N . ASN A 1 177 ? 34.875 32.341 -9.882 1.00 31.70 177 ASN A N 1
ATOM 1408 C CA . ASN A 1 177 ? 35.336 33.655 -9.499 1.00 31.70 177 ASN A CA 1
ATOM 1409 C C . ASN A 1 177 ? 34.880 34.663 -10.568 1.00 31.70 177 ASN A C 1
ATOM 1411 O O . ASN A 1 177 ? 35.116 34.415 -11.749 1.00 31.70 177 ASN A O 1
ATOM 1415 N N . ASN A 1 178 ? 34.266 35.785 -10.181 1.00 30.06 178 ASN A N 1
ATOM 1416 C CA . ASN A 1 178 ? 34.474 37.050 -10.885 1.00 30.06 178 ASN A CA 1
ATOM 1417 C C . ASN A 1 178 ? 33.987 38.264 -10.083 1.00 30.06 178 ASN A C 1
ATOM 1419 O O . ASN A 1 178 ? 32.844 38.352 -9.642 1.00 30.06 178 ASN A O 1
ATOM 1423 N N . ASN A 1 179 ? 34.917 39.208 -9.958 1.00 35.59 179 ASN A N 1
ATOM 1424 C CA . ASN A 1 179 ? 34.804 40.552 -9.409 1.00 35.59 179 ASN A CA 1
ATOM 1425 C C . ASN A 1 179 ? 33.534 41.305 -9.825 1.00 35.59 179 ASN A C 1
ATOM 1427 O O . ASN A 1 179 ? 33.182 41.302 -11.005 1.00 35.59 179 ASN A O 1
ATOM 1431 N N . ARG A 1 180 ? 33.008 42.141 -8.916 1.00 28.91 180 ARG A N 1
ATOM 1432 C CA . ARG A 1 180 ? 32.694 43.546 -9.235 1.00 28.91 180 ARG A CA 1
ATOM 1433 C C . ARG A 1 180 ? 32.445 44.401 -7.996 1.00 28.91 180 ARG A C 1
ATOM 1435 O O . ARG A 1 180 ? 31.638 44.080 -7.132 1.00 28.91 180 ARG A O 1
ATOM 1442 N N . SER A 1 181 ? 33.150 45.523 -7.977 1.00 35.56 181 SER A N 1
ATOM 1443 C CA . SER A 1 181 ? 32.959 46.660 -7.091 1.00 35.56 181 SER A CA 1
ATOM 1444 C C . SER A 1 181 ? 31.643 47.403 -7.359 1.00 35.56 181 SER A C 1
ATOM 1446 O O . SER A 1 181 ? 31.166 47.450 -8.490 1.00 35.56 181 SER A O 1
ATOM 1448 N N . ASN A 1 182 ? 31.227 48.136 -6.324 1.00 34.44 182 ASN A N 1
ATOM 1449 C CA . ASN A 1 182 ? 30.497 49.410 -6.327 1.00 34.44 182 ASN A CA 1
ATOM 1450 C C . ASN A 1 182 ? 28.958 49.469 -6.462 1.00 34.44 182 ASN A C 1
ATOM 1452 O O . ASN A 1 182 ? 28.381 49.182 -7.499 1.00 34.44 182 ASN A O 1
ATOM 1456 N N . HIS A 1 183 ? 28.368 50.038 -5.397 1.00 41.78 183 HIS A N 1
ATOM 1457 C CA . HIS A 1 183 ? 27.400 51.148 -5.358 1.00 41.78 183 HIS A CA 1
ATOM 1458 C C . HIS A 1 183 ? 26.132 51.093 -6.235 1.00 41.78 183 HIS A C 1
ATOM 1460 O O . HIS A 1 183 ? 26.165 51.371 -7.428 1.00 41.78 183 HIS A O 1
ATOM 1466 N N . GLY A 1 184 ? 24.975 50.960 -5.572 1.00 29.38 184 GLY A N 1
ATOM 1467 C CA . GLY A 1 184 ? 23.666 51.339 -6.115 1.00 29.38 184 GLY A CA 1
ATOM 1468 C C . GLY A 1 184 ? 22.533 51.178 -5.094 1.00 29.38 184 GLY A C 1
ATOM 1469 O O . GLY A 1 184 ? 22.294 50.084 -4.599 1.00 29.38 184 GLY A O 1
ATOM 1470 N N . ARG A 1 185 ? 21.847 52.278 -4.759 1.00 46.00 185 ARG A N 1
ATOM 1471 C CA . ARG A 1 185 ? 20.638 52.336 -3.912 1.00 46.00 185 ARG A CA 1
ATOM 1472 C C . ARG A 1 185 ? 19.479 51.532 -4.526 1.00 46.00 185 ARG A C 1
ATOM 1474 O O . ARG A 1 185 ? 19.248 51.644 -5.724 1.00 46.00 185 ARG A O 1
ATOM 1481 N N . GLY A 1 186 ? 18.674 50.862 -3.696 1.00 34.88 186 GLY A N 1
ATOM 1482 C CA . GLY A 1 186 ? 17.382 50.298 -4.108 1.00 34.88 186 GLY A CA 1
ATOM 1483 C C . GLY A 1 186 ? 16.585 49.707 -2.942 1.00 34.88 186 GLY A C 1
ATOM 1484 O O . GLY A 1 186 ? 16.876 48.617 -2.466 1.00 34.88 186 GLY A O 1
ATOM 1485 N N . VAL A 1 187 ? 15.583 50.445 -2.469 1.00 47.34 187 VAL A N 1
ATOM 1486 C CA . VAL A 1 187 ? 14.542 49.982 -1.534 1.00 47.34 187 VAL A CA 1
ATOM 1487 C C . VAL A 1 187 ? 13.633 48.967 -2.263 1.00 47.34 187 VAL A C 1
ATOM 1489 O O . VAL A 1 187 ? 13.459 49.104 -3.470 1.00 47.34 187 VAL A O 1
ATOM 1492 N N . THR A 1 188 ? 13.004 48.029 -1.525 1.00 50.28 188 THR A N 1
ATOM 1493 C CA . THR A 1 188 ? 11.783 47.227 -1.866 1.00 50.28 188 THR A CA 1
ATOM 1494 C C . THR A 1 188 ? 11.861 45.696 -2.097 1.00 50.28 188 THR A C 1
ATOM 1496 O O . THR A 1 188 ? 10.992 45.140 -2.753 1.00 50.28 188 THR A O 1
ATOM 1499 N N . GLY A 1 189 ? 12.783 44.952 -1.469 1.00 45.50 189 GLY A N 1
ATOM 1500 C CA . GLY A 1 189 ? 12.685 43.471 -1.402 1.00 45.50 189 GLY A CA 1
ATOM 1501 C C . GLY A 1 189 ? 11.801 42.935 -0.257 1.00 45.50 189 GLY A C 1
ATOM 1502 O O . GLY A 1 189 ? 10.987 42.037 -0.447 1.00 45.50 189 GLY A O 1
ATOM 1503 N N . ALA A 1 190 ? 11.918 43.528 0.935 1.00 51.97 190 ALA A N 1
ATOM 1504 C CA . ALA A 1 190 ? 11.240 43.046 2.145 1.00 51.97 190 ALA A CA 1
ATOM 1505 C C . ALA A 1 190 ? 9.710 43.239 2.117 1.00 51.97 190 ALA A C 1
ATOM 1507 O O . ALA A 1 190 ? 8.973 42.373 2.576 1.00 51.97 190 ALA A O 1
ATOM 1508 N N . ARG A 1 191 ? 9.229 44.333 1.508 1.00 53.16 191 ARG A N 1
ATOM 1509 C CA . ARG A 1 191 ? 7.791 44.649 1.418 1.00 53.16 191 ARG A CA 1
ATOM 1510 C C . ARG A 1 191 ? 7.002 43.645 0.573 1.00 53.16 191 ARG A C 1
ATOM 1512 O O . ARG A 1 191 ? 5.876 43.319 0.917 1.00 53.16 191 ARG A O 1
ATOM 1519 N N . VAL A 1 192 ? 7.595 43.142 -0.512 1.00 53.66 192 VAL A N 1
ATOM 1520 C CA . VAL A 1 192 ? 6.923 42.209 -1.435 1.00 53.66 192 VAL A CA 1
ATOM 1521 C C . VAL A 1 192 ? 6.795 40.811 -0.820 1.00 53.66 192 VAL A C 1
ATOM 1523 O O . VAL A 1 192 ? 5.800 40.125 -1.047 1.00 53.66 192 VAL A O 1
ATOM 1526 N N . GLN A 1 193 ? 7.773 40.390 -0.012 1.00 52.12 193 GLN A N 1
ATOM 1527 C CA . GLN A 1 193 ? 7.706 39.121 0.717 1.00 52.12 193 GLN A CA 1
ATOM 1528 C C . GLN A 1 193 ? 6.670 39.183 1.851 1.00 52.12 193 GLN A C 1
ATOM 1530 O O . GLN A 1 193 ? 5.857 38.274 1.989 1.00 52.12 193 GLN A O 1
ATOM 1535 N N . GLU A 1 194 ? 6.630 40.292 2.593 1.00 54.41 194 GLU A N 1
ATOM 1536 C CA . GLU A 1 194 ? 5.661 40.516 3.671 1.00 54.41 194 GLU A CA 1
ATOM 1537 C C . GLU A 1 194 ? 4.210 40.567 3.156 1.00 54.41 194 GLU A C 1
ATOM 1539 O O . GLU A 1 194 ? 3.314 39.971 3.754 1.00 54.41 194 GLU A O 1
ATOM 1544 N N . GLU A 1 195 ? 3.967 41.204 2.005 1.00 55.28 195 GLU A N 1
ATOM 1545 C CA . GLU A 1 195 ? 2.644 41.238 1.364 1.00 55.28 195 GLU A CA 1
ATOM 1546 C C . GLU A 1 195 ? 2.180 39.835 0.902 1.00 55.28 195 GLU A C 1
ATOM 1548 O O . GLU A 1 195 ? 1.006 39.494 1.069 1.00 55.28 195 GLU A O 1
ATOM 1553 N N . ARG A 1 196 ? 3.085 38.979 0.396 1.00 55.81 196 ARG A N 1
ATOM 1554 C CA . ARG A 1 196 ? 2.764 37.587 0.008 1.00 55.81 196 ARG A CA 1
ATOM 1555 C C . ARG A 1 196 ? 2.511 36.684 1.215 1.00 55.81 196 ARG A C 1
ATOM 1557 O O . ARG A 1 196 ? 1.541 35.928 1.207 1.00 55.81 196 ARG A O 1
ATOM 1564 N N . ASP A 1 197 ? 3.329 36.790 2.258 1.00 58.78 197 ASP A N 1
ATOM 1565 C CA . ASP A 1 197 ? 3.170 35.997 3.482 1.00 58.78 197 ASP A CA 1
ATOM 1566 C C . ASP A 1 197 ? 1.871 36.367 4.222 1.00 58.78 197 ASP A C 1
ATOM 1568 O O . ASP A 1 197 ? 1.198 35.499 4.784 1.00 58.78 197 ASP A O 1
ATOM 1572 N N . ASN A 1 198 ? 1.463 37.639 4.170 1.00 62.44 198 ASN A N 1
ATOM 1573 C CA . ASN A 1 198 ? 0.185 38.095 4.718 1.00 62.44 198 ASN A CA 1
ATOM 1574 C C . ASN A 1 198 ? -1.020 37.603 3.897 1.00 62.44 198 ASN A C 1
ATOM 1576 O O . ASN A 1 198 ? -2.047 37.257 4.484 1.00 62.44 198 ASN A O 1
ATOM 1580 N N . ALA A 1 199 ? -0.897 37.493 2.570 1.00 62.34 199 ALA A N 1
ATOM 1581 C CA . ALA A 1 199 ? -1.942 36.916 1.723 1.00 62.34 199 ALA A CA 1
ATOM 1582 C C . ALA A 1 199 ? -2.139 35.410 1.985 1.00 62.34 199 ALA A C 1
ATOM 1584 O O . ALA A 1 199 ? -3.274 34.958 2.136 1.00 62.34 199 ALA A O 1
ATOM 1585 N N . VAL A 1 200 ? -1.050 34.640 2.121 1.00 64.44 200 VAL A N 1
ATOM 1586 C CA . VAL A 1 200 ? -1.113 33.202 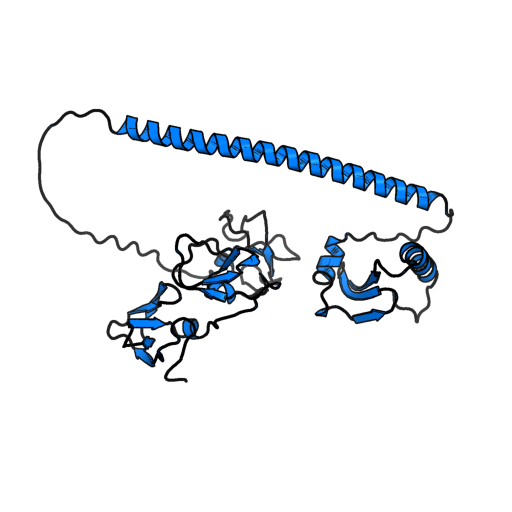2.458 1.00 64.44 200 VAL A CA 1
ATOM 1587 C C . VAL A 1 200 ? -1.712 32.989 3.850 1.00 64.44 200 VAL A C 1
ATOM 1589 O O . VAL A 1 200 ? -2.595 32.149 4.012 1.00 64.44 200 VAL A O 1
ATOM 1592 N N . LYS A 1 201 ? -1.311 33.791 4.847 1.00 67.81 201 LYS A N 1
ATOM 1593 C CA . LYS A 1 201 ? -1.929 33.763 6.185 1.00 67.81 201 LYS A CA 1
ATOM 1594 C C . LYS A 1 201 ? -3.430 34.049 6.132 1.00 67.81 201 LYS A C 1
ATOM 1596 O O . LYS A 1 201 ? -4.181 33.402 6.852 1.00 67.81 201 LYS A O 1
ATOM 1601 N N . GLY A 1 202 ? -3.868 34.978 5.281 1.00 65.38 202 GLY A N 1
ATOM 1602 C CA . GLY A 1 202 ? -5.286 35.292 5.095 1.00 65.38 202 GLY A CA 1
ATOM 1603 C C . GLY A 1 202 ? -6.107 34.097 4.605 1.00 65.38 202 GLY A C 1
ATOM 1604 O O . GLY A 1 202 ? -7.154 33.809 5.179 1.00 65.38 202 GLY A O 1
ATOM 1605 N N . VAL A 1 203 ? -5.608 33.364 3.603 1.00 72.69 203 VAL A N 1
ATOM 1606 C CA . VAL A 1 203 ? -6.290 32.174 3.056 1.00 72.69 203 VAL A CA 1
ATOM 1607 C C . VAL A 1 203 ? -6.336 31.038 4.084 1.00 72.69 203 VAL A C 1
ATOM 1609 O O . VAL A 1 203 ? -7.400 30.476 4.329 1.00 72.69 203 VAL A O 1
ATOM 1612 N N . VAL A 1 204 ? -5.213 30.758 4.755 1.00 74.12 204 VAL A N 1
ATOM 1613 C CA . VAL A 1 204 ? -5.128 29.694 5.773 1.00 74.12 204 VAL A CA 1
ATOM 1614 C C . VAL A 1 204 ? -6.042 29.980 6.970 1.00 74.12 204 VAL A C 1
ATOM 1616 O O . VAL A 1 204 ? -6.684 29.071 7.495 1.00 74.12 204 VAL A O 1
ATOM 1619 N N . LEU A 1 205 ? -6.143 31.240 7.408 1.00 72.12 205 LEU A N 1
ATOM 1620 C CA . LEU A 1 205 ? -7.035 31.620 8.507 1.00 72.12 205 LEU A CA 1
ATOM 1621 C C . LEU A 1 205 ? -8.514 31.420 8.159 1.00 72.12 205 LEU A C 1
ATOM 1623 O O . LEU A 1 205 ? -9.301 31.102 9.050 1.00 72.12 205 LEU A O 1
ATOM 1627 N N . GLU A 1 206 ? -8.897 31.589 6.896 1.00 76.56 206 GLU A N 1
ATOM 1628 C CA . GLU A 1 206 ? -10.280 31.390 6.468 1.00 76.56 206 GLU A CA 1
ATOM 1629 C C . GLU A 1 206 ? -10.637 29.899 6.368 1.00 76.56 206 GLU A C 1
ATOM 1631 O O . GLU A 1 206 ? -11.691 29.488 6.853 1.00 76.56 206 GLU A O 1
ATOM 1636 N N . GLU A 1 207 ? -9.726 29.060 5.864 1.00 78.69 207 GLU A N 1
ATOM 1637 C CA . GLU A 1 207 ? -9.895 27.598 5.876 1.00 78.69 207 GLU A CA 1
ATOM 1638 C C . GLU A 1 207 ? -10.008 27.042 7.303 1.00 78.69 207 GLU A C 1
ATOM 1640 O O . GLU A 1 207 ? -10.875 26.210 7.579 1.00 78.69 207 GLU A O 1
ATOM 1645 N N . ILE A 1 208 ? -9.196 27.544 8.242 1.00 81.19 208 ILE A N 1
ATOM 1646 C CA . ILE A 1 208 ? -9.268 27.146 9.657 1.00 81.19 208 ILE A CA 1
ATOM 1647 C C . ILE A 1 208 ? -10.647 27.460 10.249 1.00 81.19 208 ILE A C 1
ATOM 1649 O O . ILE A 1 208 ? -11.198 26.618 10.959 1.00 81.19 208 ILE A O 1
ATOM 1653 N N . LYS A 1 209 ? -11.236 28.625 9.946 1.00 88.75 209 LYS A N 1
ATOM 1654 C CA . LYS A 1 209 ? -12.587 28.971 10.427 1.00 88.75 209 LYS A CA 1
ATOM 1655 C C . LYS A 1 209 ? -13.651 28.029 9.872 1.00 88.75 209 LYS A C 1
ATOM 1657 O O . LYS A 1 209 ? -14.544 27.622 10.611 1.00 88.75 209 LYS A O 1
ATOM 1662 N N . ILE A 1 210 ? -13.555 27.666 8.592 1.00 87.12 210 ILE A N 1
ATOM 1663 C CA . ILE A 1 210 ? -14.497 26.734 7.956 1.00 87.12 210 ILE A CA 1
ATOM 1664 C C . ILE A 1 210 ? -14.416 25.363 8.634 1.00 87.12 210 ILE A C 1
ATOM 1666 O O . ILE A 1 210 ? -15.446 24.796 9.005 1.00 87.12 210 ILE A O 1
ATOM 1670 N N . ILE A 1 211 ? -13.201 24.857 8.857 1.00 87.25 211 ILE A N 1
ATOM 1671 C CA . ILE A 1 211 ? -12.971 23.568 9.521 1.00 87.25 211 ILE A CA 1
ATOM 1672 C C . ILE A 1 211 ? -13.477 23.601 10.968 1.00 87.25 211 ILE A C 1
ATOM 1674 O O . ILE A 1 211 ? -14.124 22.654 11.412 1.00 87.25 211 ILE A O 1
ATOM 1678 N N . GLN A 1 212 ? -13.233 24.692 11.699 1.00 91.69 212 GLN A N 1
ATOM 1679 C CA . GLN A 1 212 ? -13.750 24.872 13.059 1.00 91.69 212 GLN A CA 1
ATOM 1680 C C . GLN A 1 212 ? -15.284 24.856 13.085 1.00 91.69 212 GLN A C 1
ATOM 1682 O O . GLN A 1 212 ? -15.866 24.141 13.898 1.00 91.69 212 GLN A O 1
ATOM 1687 N N . GLY A 1 213 ? -15.943 25.543 12.147 1.00 91.81 213 GLY A N 1
ATOM 1688 C CA . GLY A 1 213 ? -17.404 25.526 12.032 1.00 91.81 213 GLY A CA 1
ATOM 1689 C C . GLY A 1 213 ? -17.970 24.138 11.709 1.00 91.81 213 GLY A C 1
ATOM 1690 O O . GLY A 1 213 ? -18.954 23.709 12.311 1.00 91.81 213 GLY A O 1
ATOM 1691 N N . GLN A 1 214 ? -17.333 23.391 10.803 1.00 91.31 214 GLN A N 1
ATOM 1692 C CA . GLN A 1 214 ? -17.730 22.008 10.503 1.00 91.31 214 GLN A CA 1
ATOM 1693 C C . GLN A 1 214 ? -17.535 21.075 11.704 1.00 91.31 214 GLN A C 1
ATOM 1695 O O . GLN A 1 214 ? -18.378 20.212 11.961 1.00 91.31 214 GLN A O 1
ATOM 1700 N N . LEU A 1 215 ? -16.455 21.263 12.464 1.00 89.38 215 LEU A N 1
ATOM 1701 C CA . LEU A 1 215 ? -16.178 20.481 13.663 1.0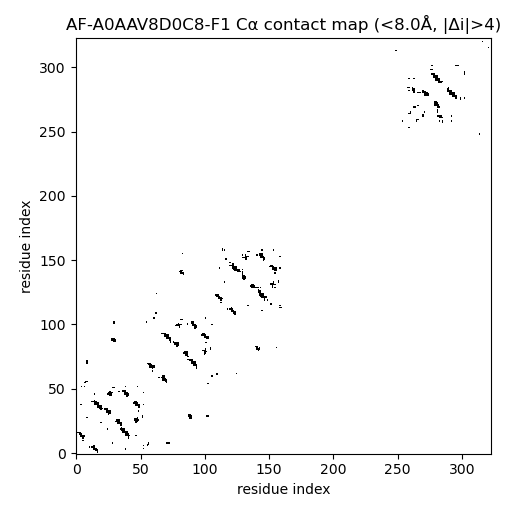0 89.38 215 LEU A CA 1
ATOM 1702 C C . LEU A 1 215 ? -17.246 20.705 14.741 1.00 89.38 215 LEU A C 1
ATOM 1704 O O . LEU A 1 215 ? -17.716 19.739 15.339 1.00 89.38 215 LEU A O 1
ATOM 1708 N N . GLU A 1 216 ? -17.672 21.949 14.959 1.00 94.62 216 GLU A N 1
ATOM 1709 C CA . GLU A 1 216 ? -18.745 22.275 15.907 1.00 94.62 216 GLU A CA 1
ATOM 1710 C C . GLU A 1 216 ? -20.088 21.651 15.499 1.00 94.62 216 GLU A C 1
ATOM 1712 O O . GLU A 1 216 ? -20.810 21.111 16.345 1.00 94.62 216 GLU A O 1
ATOM 1717 N N . LEU A 1 217 ? -20.412 21.659 14.201 1.00 92.38 217 LEU A N 1
ATOM 1718 C CA . LEU A 1 217 ? -21.618 21.010 13.675 1.00 92.38 217 LEU A CA 1
ATOM 1719 C C . LEU A 1 217 ? -21.593 19.495 13.914 1.00 92.38 217 LEU A C 1
ATOM 1721 O O . LEU A 1 217 ? -22.556 18.946 14.454 1.00 92.38 217 LEU A O 1
ATOM 1725 N N . LEU A 1 218 ? -20.474 18.837 13.602 1.00 87.12 218 LEU A N 1
ATOM 1726 C CA . LEU A 1 218 ? -20.291 17.401 13.834 1.00 87.12 218 LEU A CA 1
ATOM 1727 C C . LEU A 1 218 ? -20.327 17.033 15.322 1.00 87.12 218 LEU A C 1
ATOM 1729 O O . LEU A 1 218 ? -20.838 15.976 15.696 1.00 87.12 218 LEU A O 1
ATOM 1733 N N . GLN A 1 219 ? -19.799 17.889 16.197 1.00 91.88 219 GLN A N 1
ATOM 1734 C CA . GLN A 1 219 ? -19.881 17.688 17.645 1.00 91.88 219 GLN A CA 1
ATOM 1735 C C . GLN A 1 219 ? -21.324 17.790 18.146 1.00 91.88 219 GLN A C 1
ATOM 1737 O O . GLN A 1 219 ? -21.749 16.987 18.980 1.00 91.88 219 GLN A O 1
ATOM 1742 N N . LYS A 1 220 ? -22.099 18.742 17.617 1.00 93.69 220 LYS A N 1
ATOM 1743 C CA . LYS A 1 220 ? -23.515 18.908 17.958 1.00 93.69 220 LYS A CA 1
ATOM 1744 C C . LYS A 1 220 ? -24.354 17.716 17.495 1.00 93.69 220 LYS A C 1
ATOM 1746 O O . LYS A 1 220 ? -25.213 17.255 18.245 1.00 93.69 220 LYS A O 1
ATOM 1751 N N . GLU A 1 221 ? -24.086 17.201 16.298 1.00 91.25 221 GLU A N 1
ATOM 1752 C CA . GLU A 1 221 ? -24.751 16.011 15.764 1.00 91.25 221 GLU A CA 1
ATOM 1753 C C . GLU A 1 221 ? -24.409 14.753 16.573 1.00 91.25 221 GLU A C 1
ATOM 1755 O O . GLU A 1 221 ? -25.311 14.027 16.987 1.00 91.25 221 GLU A O 1
ATOM 1760 N N . ASN A 1 222 ? -23.133 14.550 16.917 1.00 82.06 222 ASN A N 1
ATOM 1761 C CA . ASN A 1 222 ? -22.722 13.445 17.787 1.00 82.06 222 ASN A CA 1
ATOM 1762 C C . ASN A 1 222 ? -23.383 13.503 19.165 1.00 82.06 222 ASN A C 1
ATOM 1764 O O . ASN A 1 222 ? -23.809 12.471 19.680 1.00 82.06 222 ASN A O 1
ATOM 1768 N N . LYS A 1 223 ? -23.499 14.695 19.761 1.00 92.62 223 LYS A N 1
ATOM 1769 C CA . LYS A 1 223 ? -24.193 14.861 21.042 1.00 92.62 223 LYS A CA 1
ATOM 1770 C C . LYS A 1 223 ? -25.666 14.465 20.930 1.00 92.62 223 LYS A C 1
ATOM 1772 O O . LYS A 1 223 ? -26.158 13.726 21.772 1.00 92.62 223 LYS A O 1
ATOM 1777 N N . LYS A 1 224 ? -26.342 14.891 19.859 1.00 92.19 224 LYS A N 1
ATOM 1778 C CA . LYS A 1 224 ? -27.738 14.519 19.599 1.00 92.19 224 LYS A CA 1
ATOM 1779 C C . LYS A 1 224 ? -27.904 13.000 19.466 1.00 92.19 224 LYS A C 1
ATOM 1781 O O . LYS A 1 224 ? -28.795 12.434 20.089 1.00 92.19 224 LYS A O 1
ATOM 1786 N N . LEU A 1 225 ? -27.021 12.340 18.715 1.00 83.19 225 LEU A N 1
ATOM 1787 C CA . LEU A 1 225 ? -27.034 10.882 18.556 1.00 83.19 225 LEU A CA 1
ATOM 1788 C C . LEU A 1 225 ? -26.743 10.145 19.872 1.00 83.19 225 LEU A C 1
ATOM 1790 O O . LEU A 1 225 ? -27.331 9.097 20.136 1.00 83.19 225 LEU A O 1
ATOM 1794 N N . GLN A 1 226 ? -25.859 10.682 20.717 1.00 83.56 226 GLN A N 1
ATOM 1795 C CA . GLN A 1 226 ? -25.609 10.138 22.055 1.00 83.56 226 GLN A CA 1
ATOM 1796 C C . GLN A 1 226 ? -26.839 10.265 22.958 1.00 83.56 226 GLN A C 1
ATOM 1798 O O . GLN A 1 226 ? -27.198 9.290 23.613 1.00 83.56 226 GLN A O 1
ATOM 1803 N N . ASP A 1 227 ? -27.518 11.413 22.939 1.00 89.31 227 ASP A N 1
ATOM 1804 C CA . ASP A 1 227 ? -28.748 11.628 23.706 1.00 89.31 227 ASP A CA 1
ATOM 1805 C C . ASP A 1 227 ? -29.879 10.691 23.225 1.00 89.31 227 ASP A C 1
ATOM 1807 O O . ASP A 1 227 ? -30.595 10.099 24.035 1.00 89.31 227 ASP A O 1
ATOM 1811 N N . GLU A 1 228 ? -30.024 10.500 21.909 1.00 87.62 228 GLU A N 1
ATOM 1812 C CA . GLU A 1 228 ? -30.972 9.542 21.317 1.00 87.62 228 GLU A CA 1
ATOM 1813 C C . GLU A 1 228 ? -30.654 8.098 21.735 1.00 87.62 228 GLU A C 1
ATOM 1815 O O . GLU A 1 228 ? -31.551 7.365 22.163 1.00 87.62 228 GLU A O 1
ATOM 1820 N N . ARG A 1 229 ? -29.375 7.702 21.697 1.00 83.25 229 ARG A N 1
ATOM 1821 C CA . ARG A 1 229 ? -28.917 6.386 22.165 1.00 83.25 229 ARG A CA 1
ATOM 1822 C C . ARG A 1 229 ? -29.224 6.180 23.647 1.00 83.25 229 ARG A C 1
ATOM 1824 O O . ARG A 1 229 ? -29.744 5.132 24.019 1.00 83.25 229 ARG A O 1
ATOM 1831 N N . ASP A 1 230 ? -28.903 7.149 24.496 1.00 82.38 230 ASP A N 1
ATOM 1832 C CA . ASP A 1 230 ? -29.080 7.026 25.944 1.00 82.38 230 ASP A CA 1
ATOM 1833 C C . ASP A 1 230 ? -30.569 6.962 26.322 1.00 82.38 230 ASP A C 1
ATOM 1835 O O . ASP A 1 230 ? -30.955 6.194 27.209 1.00 82.38 230 ASP A O 1
ATOM 1839 N N . ASN A 1 231 ? -31.427 7.681 25.591 1.00 83.75 231 ASN A N 1
ATOM 1840 C CA . ASN A 1 231 ? -32.879 7.561 25.712 1.00 83.75 231 ASN A CA 1
ATOM 1841 C C . ASN A 1 231 ? -33.385 6.179 25.275 1.00 83.75 231 ASN A C 1
ATOM 1843 O O . ASN A 1 231 ? -34.147 5.562 26.021 1.00 83.75 231 ASN A O 1
ATOM 1847 N N . ALA A 1 232 ? -32.916 5.649 24.141 1.00 72.69 232 ALA A N 1
ATOM 1848 C CA . ALA A 1 232 ? -33.275 4.304 23.683 1.00 72.69 232 ALA A CA 1
ATOM 1849 C C . ALA A 1 232 ? -32.826 3.215 24.676 1.00 72.69 232 ALA A C 1
ATOM 1851 O O . ALA A 1 232 ? -33.565 2.270 24.956 1.00 72.69 232 ALA A O 1
ATOM 1852 N N . VAL A 1 233 ? -31.644 3.368 25.284 1.00 74.69 233 VAL A N 1
ATOM 1853 C CA . VAL A 1 233 ? -31.152 2.472 26.346 1.00 74.69 233 VAL A CA 1
ATOM 1854 C C . VAL A 1 233 ? -32.024 2.571 27.597 1.00 74.69 233 VAL A C 1
ATOM 1856 O O . VAL A 1 233 ? -32.331 1.554 28.221 1.00 74.69 233 VAL A O 1
ATOM 1859 N N . LYS A 1 234 ? -32.439 3.779 27.986 1.00 77.75 234 LYS A N 1
ATOM 1860 C CA . LYS A 1 234 ? -33.323 3.987 29.138 1.00 77.75 234 LYS A CA 1
ATOM 1861 C C . LYS A 1 234 ? -34.705 3.374 28.908 1.00 77.75 234 LYS A C 1
ATOM 1863 O O . LYS A 1 234 ? -35.247 2.760 29.825 1.00 77.75 234 LYS A O 1
ATOM 1868 N N . GLU A 1 235 ? -35.241 3.488 27.698 1.00 77.06 235 GLU A N 1
ATOM 1869 C CA . GLU A 1 235 ? -36.494 2.850 27.291 1.00 77.06 235 GLU A CA 1
ATOM 1870 C C . GLU A 1 235 ? -36.372 1.318 27.309 1.00 77.06 235 GLU A C 1
ATOM 1872 O O . GLU A 1 235 ? -37.190 0.643 27.934 1.00 77.06 235 GLU A O 1
ATOM 1877 N N . ALA A 1 236 ? -35.291 0.765 26.748 1.00 66.06 236 ALA A N 1
ATOM 1878 C CA . ALA A 1 236 ? -35.008 -0.671 26.792 1.00 66.06 236 ALA A CA 1
ATOM 1879 C C . ALA A 1 236 ? -34.894 -1.201 28.235 1.00 66.06 236 ALA A C 1
ATOM 1881 O O . ALA A 1 236 ? -35.461 -2.244 28.565 1.00 66.06 236 ALA A O 1
ATOM 1882 N N . LYS A 1 237 ? -34.231 -0.454 29.128 1.00 69.00 237 LYS A N 1
ATOM 1883 C CA . LYS A 1 237 ? -34.143 -0.780 30.563 1.00 69.00 237 LYS A CA 1
ATOM 1884 C C . LYS A 1 237 ? -35.494 -0.674 31.277 1.00 69.00 237 LYS A C 1
ATOM 1886 O O . LYS A 1 237 ? -35.773 -1.479 32.161 1.00 69.00 237 LYS A O 1
ATOM 1891 N N . GLY A 1 238 ? -36.339 0.285 30.895 1.00 64.31 238 GLY A N 1
ATOM 1892 C CA . GLY A 1 238 ? -37.695 0.438 31.430 1.00 64.31 238 GLY A CA 1
ATOM 1893 C C . GLY A 1 238 ? -38.601 -0.748 31.093 1.00 64.31 238 GLY A C 1
ATOM 1894 O O . GLY A 1 238 ? -39.335 -1.224 31.958 1.00 64.31 238 GLY A O 1
ATOM 1895 N N . LEU A 1 239 ? -38.488 -1.281 29.875 1.00 62.59 239 LEU A N 1
ATOM 1896 C CA . LEU A 1 239 ? -39.215 -2.481 29.451 1.00 62.59 239 LEU A CA 1
ATOM 1897 C C . LEU A 1 239 ? -38.742 -3.736 30.213 1.00 62.59 239 LEU A C 1
ATOM 1899 O O . LEU A 1 239 ? -39.573 -4.534 30.647 1.00 62.59 239 LEU A O 1
ATOM 1903 N N . LEU A 1 240 ? -37.436 -3.854 30.484 1.00 51.72 240 LEU A N 1
ATOM 1904 C CA . LEU A 1 240 ? -36.844 -4.943 31.281 1.00 51.72 240 LEU A CA 1
ATOM 1905 C C . LEU A 1 240 ? -37.228 -4.900 32.776 1.00 51.72 240 LEU A C 1
ATOM 1907 O O . LEU A 1 240 ? -37.280 -5.938 33.430 1.00 51.72 240 LEU A O 1
ATOM 1911 N N . GLY A 1 241 ? -37.548 -3.724 33.327 1.00 45.47 241 GLY A N 1
ATOM 1912 C CA . GLY A 1 241 ? -37.900 -3.552 34.745 1.00 45.47 241 GLY A CA 1
ATOM 1913 C C . GLY A 1 241 ? -39.271 -4.105 35.161 1.00 45.47 241 GLY A C 1
ATOM 1914 O O . GLY A 1 241 ? -39.552 -4.198 36.356 1.00 45.47 241 GLY A O 1
ATOM 1915 N N . SER A 1 242 ? -40.123 -4.486 34.203 1.00 45.97 242 SER A N 1
ATOM 1916 C CA . SER A 1 242 ? -41.460 -5.044 34.470 1.00 45.97 242 SER A CA 1
ATOM 1917 C C . SER A 1 242 ? -41.492 -6.579 34.551 1.00 45.97 242 SER A C 1
ATOM 1919 O O . SER A 1 242 ? -42.493 -7.149 34.987 1.00 45.97 242 SER A O 1
ATOM 1921 N N . ALA A 1 243 ? -40.379 -7.253 34.234 1.00 44.94 243 ALA A N 1
ATOM 1922 C CA . ALA A 1 243 ? -40.244 -8.704 34.302 1.00 44.94 243 ALA A CA 1
ATOM 1923 C C . ALA A 1 243 ? -39.273 -9.142 35.422 1.00 44.94 243 ALA A C 1
ATOM 1925 O O . ALA A 1 243 ? -38.091 -9.371 35.208 1.00 44.94 243 ALA A O 1
ATOM 1926 N N . SER A 1 244 ? -39.841 -9.341 36.614 1.00 38.88 244 SER A N 1
ATOM 1927 C CA . SER A 1 244 ? -39.365 -10.228 37.690 1.00 38.88 244 SER A CA 1
ATOM 1928 C C . SER A 1 244 ? -38.102 -9.865 38.498 1.00 38.88 244 SER A C 1
ATOM 1930 O O . SER A 1 244 ? -36.954 -10.008 38.082 1.00 38.88 244 SER A O 1
ATOM 1932 N N . ARG A 1 245 ? -38.350 -9.569 39.782 1.00 46.75 245 ARG A N 1
ATOM 1933 C CA . ARG A 1 245 ? -37.427 -9.788 40.902 1.00 46.75 245 ARG A CA 1
ATOM 1934 C C . ARG A 1 245 ? -37.147 -11.294 41.045 1.00 46.75 245 ARG A C 1
ATOM 1936 O O . ARG A 1 245 ? -37.956 -11.963 41.674 1.00 46.75 245 ARG A O 1
ATOM 1943 N N . GLN A 1 246 ? -36.026 -11.819 40.544 1.00 40.31 246 GLN A N 1
ATOM 1944 C CA . GLN A 1 246 ? -35.325 -12.984 41.129 1.00 40.31 246 GLN A CA 1
ATOM 1945 C C . GLN A 1 246 ? -34.014 -13.310 40.385 1.00 40.31 246 GLN A C 1
ATOM 1947 O O . GLN A 1 246 ? -33.985 -13.411 39.166 1.00 40.31 246 GLN A O 1
ATOM 1952 N N . SER A 1 247 ? -32.949 -13.491 41.179 1.00 36.91 247 SER A N 1
ATOM 1953 C CA . SER A 1 247 ? -31.580 -13.927 40.841 1.00 36.91 247 SER A CA 1
ATOM 1954 C C . SER A 1 247 ? -30.830 -13.123 39.768 1.00 36.91 247 SER A C 1
ATOM 1956 O O . SER A 1 247 ? -30.883 -13.423 38.580 1.00 36.91 247 SER A O 1
ATOM 1958 N N . HIS A 1 248 ? -30.043 -12.149 40.230 1.00 38.84 248 HIS A N 1
ATOM 1959 C CA . HIS A 1 248 ? -29.000 -11.472 39.461 1.00 38.84 248 HIS A CA 1
ATOM 1960 C C . HIS A 1 248 ? -27.944 -12.491 38.989 1.00 38.84 248 HIS A C 1
ATOM 1962 O O . HIS A 1 248 ? -27.032 -12.848 39.735 1.00 38.84 248 HIS A O 1
ATOM 1968 N N . VAL A 1 249 ? -28.050 -12.954 37.746 1.00 41.00 249 VAL A N 1
ATOM 1969 C CA . VAL A 1 249 ? -26.876 -13.408 36.994 1.00 41.00 249 VAL A CA 1
ATOM 1970 C C . VAL A 1 249 ? -26.303 -12.145 36.362 1.00 41.00 249 VAL A C 1
ATOM 1972 O O . VAL A 1 249 ? -26.967 -11.491 35.564 1.00 41.00 249 VAL A O 1
ATOM 1975 N N . ALA A 1 250 ? -25.120 -11.724 36.807 1.00 39.59 250 ALA A N 1
ATOM 1976 C CA . ALA A 1 250 ? -24.447 -10.564 36.239 1.00 39.59 250 ALA A CA 1
ATOM 1977 C C . ALA A 1 250 ? -24.039 -10.893 34.796 1.00 39.59 250 ALA A C 1
ATOM 1979 O O . ALA A 1 250 ? -23.156 -11.720 34.578 1.00 39.59 250 ALA A O 1
ATOM 1980 N N . PHE A 1 251 ? -24.711 -10.283 33.823 1.00 54.62 251 PHE A N 1
ATOM 1981 C CA . PHE A 1 251 ? -24.299 -10.341 32.426 1.00 54.62 251 PHE A CA 1
ATOM 1982 C C . PHE A 1 251 ? -23.162 -9.347 32.194 1.00 54.62 251 PHE A C 1
ATOM 1984 O O . PHE A 1 251 ? -23.198 -8.221 32.693 1.00 54.62 251 PHE A O 1
ATOM 1991 N N . SER A 1 252 ? -22.167 -9.761 31.418 1.00 61.28 252 SER A N 1
ATOM 1992 C CA . SER A 1 252 ? -21.196 -8.841 30.838 1.00 61.28 252 SER A CA 1
ATOM 1993 C C . SER A 1 252 ? -21.770 -8.328 29.521 1.00 61.28 252 SER A C 1
ATOM 1995 O O . SER A 1 252 ? -21.993 -9.103 28.595 1.00 61.28 252 SER A O 1
ATOM 1997 N N . GLU A 1 253 ? -22.064 -7.032 29.455 1.00 68.31 253 GLU A N 1
ATOM 1998 C CA . GLU A 1 253 ? -22.368 -6.361 28.192 1.00 68.31 253 GLU A CA 1
ATOM 1999 C C . GLU A 1 253 ? -21.058 -6.166 27.416 1.00 68.31 253 GLU A C 1
ATOM 2001 O O . GLU A 1 253 ? -20.067 -5.700 27.981 1.00 68.31 253 GLU A O 1
ATOM 2006 N N . PHE A 1 254 ? -21.053 -6.517 26.130 1.00 73.50 254 PHE A N 1
ATOM 2007 C CA . PHE A 1 254 ? -19.900 -6.351 25.243 1.00 73.50 254 PHE A CA 1
ATOM 2008 C C . PHE A 1 254 ? -20.165 -5.225 24.251 1.00 73.50 254 PHE A C 1
ATOM 2010 O O . PHE A 1 254 ? -21.271 -5.091 23.719 1.00 73.50 254 PHE A O 1
ATOM 2017 N N . LEU A 1 255 ? -19.146 -4.416 23.971 1.00 74.50 255 LEU A N 1
ATOM 2018 C CA . LEU A 1 255 ? -19.258 -3.376 22.951 1.00 74.50 255 LEU A CA 1
ATOM 2019 C C . LEU A 1 255 ? -19.241 -4.016 21.559 1.00 74.50 255 LEU A C 1
ATOM 2021 O O . LEU A 1 255 ? -18.447 -4.915 21.294 1.00 74.50 255 LEU A O 1
ATOM 2025 N N . LEU A 1 256 ? -20.047 -3.506 20.623 1.00 72.25 256 LEU A N 1
ATOM 2026 C CA . LEU A 1 256 ? -20.059 -4.012 19.241 1.00 72.25 256 LEU A CA 1
ATOM 2027 C C . LEU A 1 256 ? -18.662 -3.977 18.600 1.00 72.25 256 LEU A C 1
ATOM 2029 O O . LEU A 1 256 ? -18.281 -4.912 17.902 1.00 72.25 256 LEU A O 1
ATOM 2033 N N . LEU A 1 257 ? -17.885 -2.930 18.889 1.00 65.75 257 LEU A N 1
ATOM 2034 C CA . LEU A 1 257 ? -16.508 -2.798 18.412 1.00 65.75 257 LEU A CA 1
ATOM 2035 C C . LEU A 1 257 ? -15.609 -3.934 18.917 1.00 65.75 257 LEU A C 1
ATOM 2037 O O . LEU A 1 257 ? -14.722 -4.390 18.204 1.00 65.75 257 LEU A O 1
ATOM 2041 N N . GLU A 1 258 ? -15.847 -4.401 20.138 1.00 78.31 258 GLU A N 1
ATOM 2042 C CA . GLU A 1 258 ? -15.113 -5.507 20.742 1.00 78.31 258 GLU A CA 1
ATOM 2043 C C . GLU A 1 258 ? -15.440 -6.829 20.035 1.00 78.31 258 GLU A C 1
ATOM 2045 O O . GLU A 1 258 ? -14.541 -7.588 19.678 1.00 78.31 258 GLU A O 1
ATOM 2050 N N . LEU A 1 259 ? -16.722 -7.060 19.731 1.00 85.56 259 LEU A N 1
ATOM 2051 C CA . LEU A 1 259 ? -17.175 -8.229 18.972 1.00 85.56 259 LEU A CA 1
ATOM 2052 C C . LEU A 1 259 ? -16.644 -8.215 17.531 1.00 85.56 259 LEU A C 1
ATOM 2054 O O . LEU A 1 259 ? -16.228 -9.249 17.009 1.00 85.56 259 LEU A O 1
ATOM 2058 N N . GLN A 1 260 ? -16.611 -7.042 16.897 1.00 82.50 260 GLN A N 1
ATOM 2059 C CA . GLN A 1 260 ? -16.023 -6.845 15.572 1.00 82.50 260 GLN A CA 1
ATOM 2060 C C . GLN A 1 260 ? -14.519 -7.131 15.576 1.00 82.50 260 GLN A C 1
ATOM 2062 O O . GLN A 1 260 ? -14.028 -7.827 14.694 1.00 82.50 260 GLN A O 1
ATOM 2067 N N . GLN A 1 261 ? -13.783 -6.656 16.582 1.00 82.94 261 GLN A N 1
ATOM 2068 C CA . GLN A 1 261 ? -12.358 -6.965 16.729 1.00 82.94 261 GLN A CA 1
ATOM 2069 C C . GLN A 1 261 ? -12.123 -8.462 16.931 1.00 82.94 261 GLN A C 1
ATOM 2071 O O . GLN A 1 261 ? -11.242 -9.032 16.293 1.00 82.94 261 GLN A O 1
ATOM 2076 N N . ALA A 1 262 ? -12.934 -9.105 17.772 1.00 86.12 262 ALA A N 1
ATOM 2077 C CA . ALA A 1 262 ? -12.799 -10.524 18.071 1.00 86.12 262 ALA A CA 1
ATOM 2078 C C . ALA A 1 262 ? -13.085 -11.439 16.876 1.00 86.12 262 ALA A C 1
ATOM 2080 O O . ALA A 1 262 ? -12.598 -12.564 16.867 1.00 86.12 262 ALA A O 1
ATOM 2081 N N . THR A 1 263 ? -13.873 -10.983 15.901 1.00 88.12 263 THR A N 1
ATOM 2082 C CA . THR A 1 263 ? -14.343 -11.782 14.752 1.00 88.12 263 THR A CA 1
ATOM 2083 C C . THR A 1 263 ? -13.795 -11.307 13.406 1.00 88.12 263 THR A C 1
ATOM 2085 O O . THR A 1 263 ? -14.259 -11.769 12.363 1.00 88.12 263 THR A O 1
ATOM 2088 N N . GLU A 1 264 ? -12.855 -10.356 13.409 1.00 84.56 264 GLU A N 1
ATOM 2089 C CA . GLU A 1 264 ? -12.358 -9.681 12.202 1.00 84.56 264 GLU A CA 1
ATOM 2090 C C . GLU A 1 264 ? -13.498 -9.105 11.340 1.00 84.56 264 GLU A C 1
ATOM 2092 O O . GLU A 1 264 ? -13.619 -9.390 10.151 1.00 84.56 264 GLU A O 1
ATOM 2097 N N . ASN A 1 265 ? -14.357 -8.294 11.963 1.00 87.50 265 ASN A N 1
ATOM 2098 C CA . ASN A 1 265 ? -15.588 -7.748 11.384 1.00 87.50 265 ASN A CA 1
ATOM 2099 C C . ASN A 1 265 ? -16.542 -8.832 10.866 1.00 87.50 265 ASN A C 1
ATOM 2101 O O . ASN A 1 265 ? -17.126 -8.682 9.793 1.00 87.50 265 ASN A O 1
ATOM 2105 N N . PHE A 1 266 ? -16.718 -9.908 11.638 1.00 88.06 266 PHE A N 1
ATOM 2106 C CA . PHE A 1 266 ? -17.594 -11.027 11.286 1.00 88.06 266 PHE A CA 1
ATOM 2107 C C . PHE A 1 266 ? -17.217 -11.667 9.942 1.00 88.06 266 PHE A C 1
ATOM 2109 O O . PHE A 1 266 ? -18.067 -11.970 9.103 1.00 88.06 26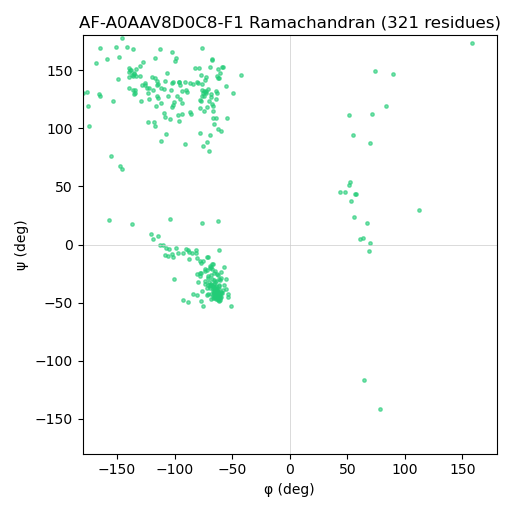6 PHE A O 1
ATOM 2116 N N . SER A 1 267 ? -15.912 -11.857 9.730 1.00 84.56 267 SER A N 1
ATOM 2117 C CA . SER A 1 267 ? -15.380 -12.474 8.518 1.00 84.56 267 SER A CA 1
ATOM 2118 C C . SER A 1 267 ? -15.865 -13.919 8.361 1.00 84.56 267 SER A C 1
ATOM 2120 O O . SER A 1 267 ? -15.903 -14.692 9.321 1.00 84.56 267 SER A O 1
ATOM 2122 N N . ASN A 1 268 ? -16.134 -14.338 7.120 1.00 87.75 268 ASN A N 1
ATOM 2123 C CA . ASN A 1 268 ? -16.451 -15.734 6.803 1.00 87.75 268 ASN A CA 1
ATOM 2124 C C . ASN A 1 268 ? -15.321 -16.706 7.187 1.00 87.75 268 ASN A C 1
ATOM 2126 O O . ASN A 1 268 ? -15.604 -17.870 7.450 1.00 87.75 268 ASN A O 1
ATOM 2130 N N . SER A 1 269 ? -14.065 -16.246 7.287 1.00 85.69 269 SER A N 1
ATOM 2131 C CA . SER A 1 269 ? -12.946 -17.065 7.791 1.00 85.69 269 SER A CA 1
ATOM 2132 C C . SER A 1 269 ? -13.125 -17.490 9.252 1.00 85.69 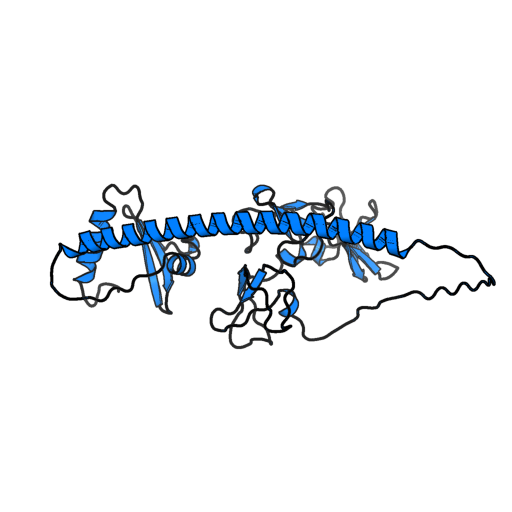269 SER A C 1
ATOM 2134 O O . SER A 1 269 ? -12.594 -18.518 9.669 1.00 85.69 269 SER A O 1
ATOM 2136 N N . HIS A 1 270 ? -13.890 -16.713 10.017 1.00 82.19 270 HIS A N 1
ATOM 2137 C CA . HIS A 1 270 ? -14.227 -16.977 11.408 1.00 82.19 270 HIS A CA 1
ATOM 2138 C C . HIS A 1 270 ? -15.616 -17.604 11.560 1.00 82.19 270 HIS A C 1
ATOM 2140 O O . HIS A 1 270 ? -15.993 -17.960 12.673 1.00 82.19 270 HIS A O 1
ATOM 2146 N N . LYS A 1 271 ? -16.385 -17.780 10.479 1.00 91.75 271 LYS A N 1
ATOM 2147 C CA . LYS A 1 271 ? -17.716 -18.391 10.533 1.00 91.75 271 LYS A CA 1
ATOM 2148 C C . LYS A 1 271 ? -17.588 -19.890 10.789 1.00 91.75 271 LYS A C 1
ATOM 2150 O O . LYS A 1 271 ? -17.001 -20.623 10.000 1.00 91.75 271 LYS A O 1
ATOM 2155 N N . ILE A 1 272 ? -18.146 -20.340 11.904 1.00 89.62 272 ILE A N 1
ATOM 2156 C CA . ILE A 1 272 ? -18.120 -21.745 12.333 1.00 89.62 272 ILE A CA 1
ATOM 2157 C C . ILE A 1 272 ? -19.478 -22.430 12.200 1.00 89.62 272 ILE A C 1
ATOM 2159 O O . ILE A 1 272 ? -19.561 -23.646 12.342 1.00 89.62 272 ILE A O 1
ATOM 2163 N N . GLY A 1 273 ? -20.538 -21.675 11.914 1.00 87.44 273 GLY A N 1
ATOM 2164 C CA . GLY A 1 273 ? -21.857 -22.236 11.664 1.00 87.44 273 GLY A CA 1
ATOM 2165 C C . GLY A 1 273 ? -22.837 -21.222 11.090 1.00 87.44 273 GLY A C 1
ATOM 2166 O O . GLY A 1 273 ? -22.702 -20.015 11.285 1.00 87.44 273 GLY A O 1
ATOM 2167 N N . GLU A 1 274 ? -23.841 -21.732 10.392 1.00 86.56 274 GLU A N 1
ATOM 2168 C CA . GLU A 1 274 ? -24.984 -20.981 9.883 1.00 86.56 274 GLU A CA 1
ATOM 2169 C C . GLU A 1 274 ? -26.239 -21.822 10.080 1.00 86.56 274 GLU A C 1
ATOM 2171 O O . GLU A 1 274 ? -26.240 -23.020 9.797 1.00 86.56 274 GLU A O 1
ATOM 2176 N N . GLY A 1 275 ? -27.300 -21.205 10.583 1.00 73.38 275 GLY A N 1
ATOM 2177 C CA . GLY A 1 275 ? -28.607 -21.833 10.724 1.00 73.38 275 GLY A CA 1
ATOM 2178 C C . GLY A 1 275 ? -29.714 -20.812 10.503 1.00 73.38 275 GLY A C 1
ATOM 2179 O O . GLY A 1 275 ? -29.444 -19.626 10.338 1.00 73.38 275 GLY A O 1
ATOM 2180 N N . GLY A 1 276 ? -30.972 -21.257 10.557 1.00 67.69 276 GLY A N 1
ATOM 2181 C CA . GLY A 1 276 ? -32.134 -20.388 10.302 1.00 67.69 276 GLY A CA 1
ATOM 2182 C C . GLY A 1 276 ? -32.235 -19.155 11.213 1.00 67.69 276 GLY A C 1
ATOM 2183 O O . GLY A 1 276 ? -32.890 -18.183 10.858 1.00 67.69 276 GLY A O 1
ATOM 2184 N N . PHE A 1 277 ? -31.548 -19.172 12.355 1.00 65.31 277 PHE A N 1
ATOM 2185 C CA . PHE A 1 277 ? -31.601 -18.125 13.377 1.00 65.31 277 PHE A CA 1
ATOM 2186 C C . PHE A 1 277 ? -30.408 -17.168 13.343 1.00 65.31 277 PHE A C 1
ATOM 2188 O O . PHE A 1 277 ? -30.408 -16.165 14.048 1.00 65.31 277 PHE A O 1
ATOM 2195 N N . GLY A 1 278 ? -29.354 -17.464 12.581 1.00 78.44 278 GLY A N 1
ATOM 2196 C CA . GLY A 1 278 ? -28.148 -16.649 12.635 1.00 78.44 278 GLY A CA 1
ATOM 2197 C C . GLY A 1 278 ? -26.882 -17.335 12.155 1.00 78.44 278 GLY A C 1
ATOM 2198 O O . GLY A 1 278 ? -26.824 -18.543 11.923 1.00 78.44 278 GLY A O 1
ATOM 2199 N N . SER A 1 279 ? -25.837 -16.525 12.089 1.00 87.25 279 SER A N 1
ATOM 2200 C CA . SER A 1 279 ? -24.473 -16.937 11.791 1.00 87.25 279 SER A CA 1
ATOM 2201 C C . SER A 1 279 ? -23.646 -16.970 13.074 1.00 87.25 279 SER A C 1
ATOM 2203 O O . SER A 1 279 ? -23.684 -16.030 13.864 1.00 87.25 279 SER A O 1
ATOM 2205 N N . VAL A 1 280 ? -22.893 -18.046 13.294 1.00 88.50 280 VAL A N 1
ATOM 2206 C CA . VAL A 1 280 ? -22.012 -18.213 14.455 1.00 88.50 280 VAL A CA 1
ATOM 2207 C C . VAL A 1 280 ? -20.569 -18.028 14.015 1.00 88.50 280 VAL A C 1
ATOM 2209 O O . VAL A 1 280 ? -20.100 -18.699 13.094 1.00 88.50 280 VAL A O 1
ATOM 2212 N N . PHE A 1 281 ? -19.856 -17.149 14.707 1.00 90.00 281 PHE A N 1
ATOM 2213 C CA . PHE A 1 281 ? -18.459 -16.828 14.464 1.00 90.00 281 PHE A CA 1
ATOM 2214 C C . PHE A 1 281 ? -17.609 -17.250 15.651 1.00 90.00 281 PHE A C 1
ATOM 2216 O O . PHE A 1 281 ? -17.988 -17.084 16.806 1.00 90.00 281 PHE A O 1
ATOM 2223 N N . LYS A 1 282 ? -16.427 -17.774 15.375 1.00 90.56 282 LYS A N 1
ATOM 2224 C CA . LYS A 1 282 ? -15.377 -17.944 16.363 1.00 90.56 282 LYS A CA 1
ATOM 2225 C C . LYS A 1 282 ? -14.754 -16.583 16.634 1.00 90.56 282 LYS A C 1
ATOM 2227 O O . LYS A 1 282 ? -14.362 -15.896 15.697 1.00 90.56 282 LYS A O 1
ATOM 2232 N N . GLY A 1 283 ? -14.630 -16.220 17.902 1.00 85.56 283 GLY A N 1
ATOM 2233 C CA . GLY A 1 283 ? -13.929 -15.010 18.301 1.00 85.56 283 GLY A CA 1
ATOM 2234 C C . GLY A 1 283 ? -13.019 -15.222 19.495 1.00 85.56 283 GLY A C 1
ATOM 2235 O O . GLY A 1 283 ? -13.067 -16.254 20.169 1.00 85.56 283 GLY A O 1
ATOM 2236 N N . PHE A 1 284 ? -12.174 -14.232 19.751 1.00 82.25 284 PHE A N 1
ATOM 2237 C CA . PHE A 1 284 ? -11.313 -14.198 20.926 1.00 82.25 284 PHE A CA 1
ATOM 2238 C C . PHE A 1 284 ? -11.586 -12.914 21.718 1.00 82.25 284 PHE A C 1
ATOM 2240 O O . PHE A 1 284 ? -11.195 -11.829 21.294 1.00 82.25 284 PHE A O 1
ATOM 2247 N N . LEU A 1 285 ? -12.290 -13.040 22.848 1.00 80.56 285 LEU A N 1
ATOM 2248 C CA . LEU A 1 285 ? -12.691 -11.928 23.723 1.00 80.56 285 LEU A CA 1
ATOM 2249 C C . LEU A 1 285 ? -12.078 -12.120 25.105 1.00 80.56 285 LEU A C 1
ATOM 2251 O O . LEU A 1 285 ? -12.163 -13.213 25.659 1.00 80.56 285 LEU A O 1
ATOM 2255 N N . HIS A 1 286 ? -11.476 -11.071 25.672 1.00 76.75 286 HIS A N 1
ATOM 2256 C CA . HIS A 1 286 ? -10.915 -11.088 27.032 1.00 76.75 286 HIS A CA 1
ATOM 2257 C C . HIS A 1 286 ? -10.114 -12.363 27.364 1.00 76.75 286 HIS A C 1
ATOM 2259 O O . HIS A 1 286 ? -10.273 -12.966 28.424 1.00 76.75 286 HIS A O 1
ATOM 2265 N N . ASN A 1 287 ? -9.249 -12.787 26.436 1.00 52.94 287 ASN A N 1
ATOM 2266 C CA . ASN A 1 287 ? -8.400 -13.970 26.587 1.00 52.94 287 ASN A CA 1
ATOM 2267 C C . ASN A 1 287 ? -9.146 -15.323 26.627 1.00 52.94 287 ASN A C 1
ATOM 2269 O O . ASN A 1 287 ? -8.580 -16.328 27.057 1.00 52.94 287 ASN A O 1
ATOM 2273 N N . THR A 1 288 ? -10.395 -15.352 26.160 1.00 66.94 288 THR A N 1
ATOM 2274 C CA . THR A 1 288 ? -11.253 -16.538 26.070 1.00 66.94 288 THR A CA 1
ATOM 2275 C C . THR A 1 288 ? -11.685 -16.751 24.621 1.00 66.94 288 THR A C 1
ATOM 2277 O O . THR A 1 288 ? -12.078 -15.817 23.921 1.00 66.94 288 THR A O 1
ATOM 2280 N N . MET A 1 289 ? -11.602 -17.997 24.156 1.00 73.00 289 MET A N 1
ATOM 2281 C CA . MET A 1 289 ? -12.157 -18.386 22.862 1.00 73.00 289 MET A CA 1
ATOM 2282 C C . MET A 1 289 ? -13.667 -18.533 23.004 1.00 73.00 289 MET A C 1
ATOM 2284 O O . MET A 1 289 ? -14.132 -19.297 23.843 1.00 73.00 289 MET A O 1
ATOM 2288 N N . VAL A 1 290 ? -14.415 -17.797 22.194 1.00 83.50 290 VAL A N 1
ATOM 2289 C CA . VAL A 1 290 ? -15.871 -17.685 22.300 1.00 83.50 290 VAL A CA 1
ATOM 2290 C C . VAL A 1 290 ? -16.541 -17.997 20.967 1.00 83.50 290 VAL A C 1
ATOM 2292 O O . VAL A 1 290 ? -15.939 -17.851 19.899 1.00 83.50 290 VAL A O 1
ATOM 2295 N N . ALA A 1 291 ? -17.809 -18.393 21.032 1.00 86.00 291 ALA A N 1
ATOM 2296 C CA . ALA A 1 291 ? -18.706 -18.424 19.887 1.00 86.00 291 ALA A CA 1
ATOM 2297 C C . ALA A 1 291 ? -19.631 -17.198 19.948 1.00 86.00 291 ALA A C 1
ATOM 2299 O O . ALA A 1 291 ? -20.364 -17.007 20.914 1.00 86.00 291 ALA A O 1
ATOM 2300 N N . ILE A 1 292 ? -19.586 -16.355 18.920 1.00 86.56 292 ILE A N 1
ATOM 2301 C CA . ILE A 1 292 ? -20.357 -15.117 18.801 1.00 86.56 292 ILE A CA 1
ATOM 2302 C C . ILE A 1 292 ? -21.431 -15.344 17.739 1.00 86.56 292 ILE A C 1
ATOM 2304 O O . ILE A 1 292 ? -21.127 -15.469 16.553 1.00 86.56 292 ILE A O 1
ATOM 2308 N N . LYS A 1 293 ? -22.693 -15.428 18.163 1.00 85.25 293 LYS A N 1
ATOM 2309 C CA . LYS A 1 293 ? -23.845 -15.633 17.276 1.00 85.25 293 LYS A CA 1
ATOM 2310 C C . LYS A 1 293 ? -24.456 -14.286 16.892 1.00 85.25 293 LYS A C 1
ATOM 2312 O O . LYS A 1 293 ? -24.874 -13.525 17.759 1.00 85.25 293 LYS A O 1
ATOM 2317 N N . ILE A 1 294 ? -24.522 -14.010 15.593 1.00 83.94 294 ILE A N 1
ATOM 2318 C CA . ILE A 1 294 ? -25.223 -12.862 15.014 1.00 83.94 294 ILE A CA 1
ATOM 2319 C C . ILE A 1 294 ? -26.565 -13.346 14.487 1.00 83.94 294 ILE A C 1
ATOM 2321 O O . ILE A 1 294 ? -26.608 -14.234 13.634 1.00 83.94 294 ILE A O 1
ATOM 2325 N N . LEU A 1 295 ? -27.652 -12.756 14.970 1.00 76.62 295 LEU A N 1
ATOM 2326 C CA . LEU A 1 295 ? -28.995 -13.091 14.508 1.00 76.62 295 LEU A CA 1
ATOM 2327 C C . LEU A 1 295 ? -29.312 -12.377 13.187 1.00 76.62 295 LEU A C 1
ATOM 2329 O O . LEU A 1 295 ? -28.956 -11.210 13.006 1.00 76.62 295 LEU A O 1
ATOM 2333 N N . HIS A 1 296 ? -29.980 -13.068 12.258 1.00 71.94 296 HIS A N 1
ATOM 2334 C CA . HIS A 1 296 ? -30.405 -12.463 10.993 1.00 71.94 296 HIS A CA 1
ATOM 2335 C C . HIS A 1 296 ? -31.578 -11.492 11.231 1.00 71.94 296 HIS A C 1
ATOM 2337 O O . HIS A 1 296 ? -32.573 -11.908 11.834 1.00 71.94 296 HIS A O 1
ATOM 2343 N N . PRO A 1 297 ? -31.522 -10.242 10.720 1.00 56.94 297 PRO A N 1
ATOM 2344 C CA . PRO A 1 297 ? -32.598 -9.257 10.893 1.00 56.94 297 PRO A CA 1
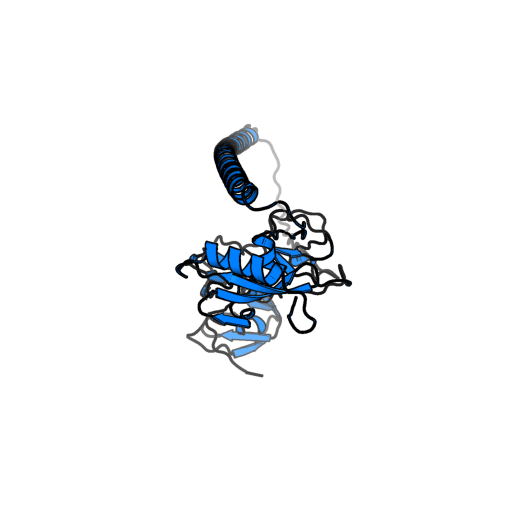ATOM 2345 C C . PRO A 1 297 ? -33.947 -9.709 10.321 1.00 56.94 297 PRO A C 1
ATOM 2347 O O . PRO A 1 297 ? -34.992 -9.292 10.806 1.00 56.94 297 PRO A O 1
ATOM 2350 N N . GLU A 1 298 ? -33.912 -10.557 9.288 1.00 55.44 298 GLU A N 1
ATOM 2351 C CA . GLU A 1 298 ? -35.087 -11.051 8.558 1.00 55.44 298 GLU A CA 1
ATOM 2352 C C . GLU A 1 298 ? -35.679 -12.341 9.142 1.00 55.44 298 GLU A C 1
ATOM 2354 O O . GLU A 1 298 ? -36.720 -12.806 8.678 1.00 55.44 298 GLU A O 1
ATOM 2359 N N . SER A 1 299 ? -35.050 -12.928 10.170 1.00 57.88 299 SER A N 1
ATOM 2360 C CA . SER A 1 299 ? -35.697 -14.004 10.922 1.00 57.88 299 SER A CA 1
ATOM 2361 C C . SER A 1 299 ? -36.898 -13.394 11.650 1.00 57.88 299 SER A C 1
ATOM 2363 O O . SER A 1 299 ? -36.753 -12.496 12.480 1.00 57.88 299 SER A O 1
ATOM 2365 N N . LEU A 1 300 ? -38.104 -13.818 11.270 1.00 47.25 300 LEU A N 1
ATOM 2366 C CA . LEU A 1 300 ? -39.409 -13.219 11.596 1.00 47.25 300 LEU A CA 1
ATOM 2367 C C . LEU A 1 300 ? -39.782 -13.197 13.100 1.00 47.25 300 LEU A C 1
ATOM 2369 O O . LEU A 1 300 ? -40.949 -13.034 13.450 1.00 47.25 300 LEU A O 1
ATOM 2373 N N . GLN A 1 301 ? -38.809 -13.317 14.007 1.00 53.19 301 GLN A N 1
ATOM 2374 C CA . GLN A 1 301 ? -39.012 -13.337 15.452 1.00 53.19 301 GLN A CA 1
ATOM 2375 C C . GLN A 1 301 ? -37.764 -12.932 16.276 1.00 53.19 301 GLN A C 1
ATOM 2377 O O . GLN A 1 301 ? -37.691 -13.213 17.472 1.00 53.19 301 GLN A O 1
ATOM 2382 N N . GLY A 1 302 ? -36.794 -12.220 15.683 1.00 55.50 302 GLY A N 1
ATOM 2383 C CA . GLY A 1 302 ? -35.449 -12.030 16.254 1.00 55.50 302 GLY A CA 1
ATOM 2384 C C . GLY A 1 302 ? -35.349 -11.440 17.675 1.00 55.50 302 GLY A C 1
ATOM 2385 O O . GLY A 1 302 ? -34.425 -11.791 18.401 1.00 55.50 302 GLY A O 1
ATOM 2386 N N . LYS A 1 303 ? -36.288 -10.590 18.128 1.00 54.31 303 LYS A N 1
ATOM 2387 C CA . LYS A 1 303 ? -36.260 -10.046 19.507 1.00 54.31 303 LYS A CA 1
ATOM 2388 C C . LYS A 1 303 ? -36.814 -11.028 20.548 1.00 54.31 303 LYS A C 1
ATOM 2390 O O . LYS A 1 303 ? -36.216 -11.191 21.607 1.00 54.31 303 LYS A O 1
ATOM 2395 N N . GLN A 1 304 ? -37.932 -11.693 20.247 1.00 56.38 304 GLN A N 1
ATOM 2396 C CA . GLN A 1 304 ? -38.548 -12.664 21.161 1.00 56.38 304 GLN A CA 1
ATOM 2397 C C . GLN A 1 304 ? -37.719 -13.947 21.251 1.00 56.38 304 GLN A C 1
ATOM 2399 O O . GLN A 1 304 ? -37.570 -14.495 22.339 1.00 56.38 304 GLN A O 1
ATOM 2404 N N . GLU A 1 305 ? -37.129 -14.391 20.141 1.00 58.50 305 GLU A N 1
ATOM 2405 C CA . GLU A 1 305 ? -36.221 -15.541 20.121 1.00 58.50 305 GLU A CA 1
ATOM 2406 C C . GLU A 1 305 ? -34.897 -15.243 20.832 1.00 58.50 305 GLU A C 1
ATOM 2408 O O . GLU A 1 305 ? -34.418 -16.096 21.573 1.00 58.50 305 GLU A O 1
ATOM 2413 N N . PHE A 1 306 ? -34.345 -14.027 20.709 1.00 61.41 306 PHE A N 1
ATOM 2414 C CA . PHE A 1 306 ? -33.172 -13.608 21.489 1.00 61.41 306 PHE A CA 1
ATOM 2415 C C . PHE A 1 306 ? -33.458 -13.624 22.994 1.00 61.41 306 PHE A C 1
ATOM 2417 O O . PHE A 1 306 ? -32.698 -14.203 23.770 1.00 61.41 306 PHE A O 1
ATOM 2424 N N . GLU A 1 307 ? -34.578 -13.029 23.415 1.00 59.31 307 GLU A N 1
ATOM 2425 C CA . GLU A 1 307 ? -34.982 -13.012 24.823 1.00 59.31 307 GLU A CA 1
ATOM 2426 C C . GLU A 1 307 ? -35.252 -14.431 25.349 1.00 59.31 307 GLU A C 1
ATOM 2428 O O . GLU A 1 307 ? -34.856 -14.750 26.472 1.00 59.31 307 GLU A O 1
ATOM 2433 N N . GLN A 1 308 ? -35.850 -15.315 24.543 1.00 56.38 308 GLN A N 1
ATOM 2434 C CA . GLN A 1 308 ? -36.061 -16.720 24.899 1.00 56.38 308 GLN A CA 1
ATOM 2435 C C . GLN A 1 308 ? -34.751 -17.511 24.979 1.00 56.38 308 GLN A C 1
ATOM 2437 O O . GLN A 1 308 ? -34.545 -18.213 25.966 1.00 56.38 308 GLN A O 1
ATOM 2442 N N . GLU A 1 309 ? -33.850 -17.389 24.002 1.00 59.94 309 GLU A N 1
ATOM 2443 C CA . GLU A 1 309 ? -32.576 -18.121 23.964 1.00 59.94 309 GLU A CA 1
ATOM 2444 C C . GLU A 1 309 ? -31.669 -17.692 25.131 1.00 59.94 309 GLU A C 1
ATOM 2446 O O . GLU A 1 309 ? -31.159 -18.545 25.860 1.00 59.94 309 GLU A O 1
ATOM 2451 N N . VAL A 1 310 ? -31.575 -16.386 25.416 1.00 62.28 310 VAL A N 1
ATOM 2452 C CA . VAL A 1 310 ? -30.848 -15.857 26.586 1.00 62.28 310 VAL A CA 1
ATOM 2453 C C . VAL A 1 310 ? -31.508 -16.297 27.902 1.00 62.28 310 VAL A C 1
ATOM 2455 O O . VAL A 1 310 ? -30.818 -16.687 28.848 1.00 62.28 310 VAL A O 1
ATOM 2458 N N . THR A 1 311 ? -32.842 -16.309 27.983 1.00 56.28 311 THR A N 1
ATOM 2459 C CA . THR A 1 311 ? -33.572 -16.753 29.189 1.00 56.28 311 THR A CA 1
ATOM 2460 C C . THR A 1 311 ? -33.450 -18.262 29.435 1.00 56.28 311 THR A C 1
ATOM 2462 O O . THR A 1 311 ? -33.378 -18.690 30.586 1.00 56.28 311 THR A O 1
ATOM 2465 N N . ILE A 1 312 ? -33.421 -19.084 28.384 1.00 58.00 312 ILE A N 1
ATOM 2466 C CA . ILE A 1 312 ? -33.311 -20.547 28.488 1.00 58.00 312 ILE A CA 1
ATOM 2467 C C . ILE A 1 312 ? -31.869 -20.949 28.812 1.00 58.00 312 ILE A C 1
ATOM 2469 O O . ILE A 1 312 ? -31.647 -21.697 29.767 1.00 58.00 312 ILE A O 1
ATOM 2473 N N . LEU A 1 313 ? -30.882 -20.420 28.081 1.00 55.28 313 LEU A N 1
ATOM 2474 C CA . LEU A 1 313 ? -29.468 -20.737 28.305 1.00 55.28 313 LEU A CA 1
ATOM 2475 C C . LEU A 1 313 ? -28.959 -20.197 29.651 1.00 55.28 313 LEU A C 1
ATOM 2477 O O . LEU A 1 313 ? -28.139 -20.845 30.293 1.00 55.28 313 LEU A O 1
ATOM 2481 N N . SER A 1 314 ? -29.509 -19.086 30.157 1.00 54.03 314 SER A N 1
ATOM 2482 C CA . SER A 1 314 ? -29.167 -18.570 31.497 1.00 54.03 314 SER A CA 1
ATOM 2483 C C . SER A 1 314 ? -29.622 -19.467 32.657 1.00 54.03 314 SER A C 1
ATOM 2485 O O . SER A 1 314 ? -29.117 -19.322 33.774 1.00 54.03 314 SER A O 1
ATOM 2487 N N . ARG A 1 315 ? -30.546 -20.409 32.417 1.00 48.16 315 ARG A N 1
ATOM 2488 C CA . ARG A 1 315 ? -31.091 -21.330 33.432 1.00 48.16 315 ARG A CA 1
ATOM 2489 C C . ARG A 1 315 ? -30.507 -22.740 33.362 1.00 48.16 315 ARG A C 1
ATOM 2491 O O . ARG A 1 315 ? -30.763 -23.537 34.263 1.00 48.16 315 ARG A O 1
ATOM 2498 N N . MET A 1 316 ? -29.722 -23.058 32.334 1.00 41.47 316 MET A N 1
ATOM 2499 C CA . MET A 1 316 ? -29.144 -24.388 32.152 1.00 41.47 316 MET A CA 1
ATOM 2500 C C . MET A 1 316 ? -27.660 -24.394 32.518 1.00 41.47 316 MET A C 1
ATOM 2502 O O . MET A 1 316 ? -26.820 -23.879 31.793 1.00 41.47 316 MET A O 1
ATOM 2506 N N . ARG A 1 317 ? -27.327 -25.019 33.652 1.00 46.75 317 ARG A N 1
ATOM 2507 C CA . ARG A 1 317 ? -25.952 -25.402 34.004 1.00 46.75 317 ARG A CA 1
ATOM 2508 C C . ARG A 1 317 ? -25.893 -26.917 34.099 1.00 46.75 317 ARG A C 1
ATOM 2510 O O . ARG A 1 317 ? -26.341 -27.492 35.087 1.00 46.75 317 ARG A O 1
ATOM 2517 N N . HIS A 1 318 ? -25.365 -27.561 33.068 1.00 46.03 318 HIS A N 1
ATOM 2518 C CA . HIS A 1 318 ? -25.135 -29.001 33.058 1.00 46.03 318 HIS A CA 1
ATOM 2519 C C . HIS A 1 318 ? -23.757 -29.284 32.462 1.00 46.03 318 HIS A C 1
ATOM 2521 O O . HIS A 1 318 ? -23.333 -28.595 31.540 1.00 46.03 318 HIS A O 1
ATOM 2527 N N . GLN A 1 319 ? -23.070 -30.312 32.961 1.00 35.06 319 GLN A N 1
ATOM 2528 C CA . GLN A 1 319 ? -21.674 -30.650 32.635 1.00 35.06 319 GLN A CA 1
ATOM 2529 C C . GLN A 1 319 ? -21.419 -30.976 31.144 1.00 35.06 319 GLN A C 1
ATOM 2531 O O . GLN A 1 319 ? -20.281 -31.180 30.739 1.00 35.06 319 GLN A O 1
ATOM 2536 N N . THR A 1 320 ? -22.469 -31.014 30.321 1.00 34.50 320 THR A N 1
ATOM 2537 C CA . THR A 1 320 ? -22.436 -31.334 28.885 1.00 34.50 320 THR A CA 1
ATOM 2538 C C . THR A 1 320 ? -22.975 -30.219 27.981 1.00 34.50 320 THR A C 1
ATOM 2540 O O . THR A 1 320 ? -23.135 -30.445 26.785 1.00 34.50 320 THR A O 1
ATOM 2543 N N . LEU A 1 321 ? -23.243 -29.021 28.509 1.00 42.81 321 LEU A N 1
ATOM 2544 C CA . LEU A 1 321 ? -23.624 -27.854 27.707 1.00 42.81 321 LEU A CA 1
ATOM 2545 C C . LEU A 1 321 ? -22.491 -26.821 27.763 1.00 42.81 321 LEU A C 1
ATOM 2547 O O . LEU A 1 321 ? -22.061 -26.434 28.847 1.00 42.81 321 LEU A O 1
ATOM 2551 N N . LEU A 1 322 ? -21.963 -26.461 26.589 1.00 44.84 322 LEU A N 1
ATOM 2552 C CA . LEU A 1 322 ? -20.840 -25.534 26.427 1.00 44.84 322 LEU A CA 1
ATOM 2553 C C . LEU A 1 322 ? -21.233 -24.137 26.929 1.00 44.84 322 LEU A C 1
ATOM 2555 O O . LEU A 1 322 ? -22.232 -23.585 26.467 1.00 44.84 322 LEU A O 1
ATOM 2559 N N . ASN A 1 323 ? -20.434 -23.604 27.858 1.00 42.94 323 ASN A N 1
ATOM 2560 C CA . ASN A 1 323 ? -20.413 -22.185 28.220 1.00 42.94 323 ASN A CA 1
ATOM 2561 C C . ASN A 1 323 ? -19.563 -21.397 27.223 1.00 42.94 323 ASN A C 1
ATOM 2563 O O . ASN A 1 323 ? -18.519 -21.949 26.799 1.00 42.94 323 ASN A O 1
#

Organism: NCBI:txid906938

Solvent-accessible surface area (backbone atoms only — not comparable to full-atom values): 19670 Å² total; per-residue (Å²): 129,80,64,55,47,74,34,74,94,44,72,90,52,65,21,35,59,44,67,41,92,82,41,54,50,59,19,58,49,65,61,44,81,47,58,42,63,30,31,36,24,84,91,74,76,45,34,32,43,67,80,59,64,71,58,63,53,64,44,80,41,88,94,46,70,91,50,63,29,35,60,39,74,61,81,70,98,45,53,14,66,57,74,62,46,72,60,46,38,34,31,29,37,26,78,97,74,73,44,36,35,42,62,73,67,69,70,60,66,60,64,45,76,33,90,94,43,73,92,53,60,26,37,58,41,80,37,94,77,40,60,18,71,82,79,68,45,72,75,88,34,41,37,27,32,31,36,91,89,48,96,50,29,28,44,72,78,61,61,73,73,80,83,87,86,79,88,76,79,82,74,80,84,75,88,76,89,80,90,82,85,82,90,80,91,79,90,72,69,68,63,59,52,51,56,50,55,51,52,54,51,53,55,53,54,52,53,51,51,52,53,51,53,51,50,53,52,53,51,53,52,51,49,51,54,49,52,53,50,52,49,53,50,52,51,54,51,56,63,55,70,74,64,73,98,74,80,90,74,85,77,83,87,77,57,69,69,56,54,28,64,26,22,65,66,69,31,73,92,30,50,76,47,74,55,92,65,27,41,29,25,44,27,55,53,96,93,37,85,42,80,49,73,47,67,44,89,80,36,96,49,56,68,64,50,48,54,46,51,55,57,52,56,75,71,62,86,52,102,86,62,90,129